Protein AF-F9PAD3-F1 (afdb_monomer_lite)

Structure (mmCIF, N/CA/C/O backbone):
data_AF-F9PAD3-F1
#
_entry.id   AF-F9PAD3-F1
#
loop_
_atom_site.group_PDB
_atom_site.id
_atom_site.type_symbol
_atom_site.label_atom_id
_atom_site.label_alt_id
_atom_site.label_comp_id
_atom_site.label_asym_id
_atom_site.label_entity_id
_atom_site.label_seq_id
_atom_site.pdbx_PDB_ins_code
_atom_site.Cartn_x
_atom_site.Cartn_y
_atom_site.Cartn_z
_atom_site.occupancy
_atom_site.B_iso_or_equiv
_atom_site.auth_seq_id
_atom_site.auth_comp_id
_atom_site.auth_asym_id
_atom_site.auth_atom_id
_atom_site.pdbx_PDB_model_num
ATOM 1 N N . MET A 1 1 ? 34.843 -10.031 -35.964 1.00 63.59 1 MET A N 1
ATOM 2 C CA . MET A 1 1 ? 33.656 -9.254 -35.534 1.00 63.59 1 MET A CA 1
ATOM 3 C C . MET A 1 1 ? 33.062 -9.981 -34.342 1.00 63.59 1 MET A C 1
ATOM 5 O O . MET A 1 1 ? 32.906 -11.191 -34.439 1.00 63.59 1 MET A O 1
ATOM 9 N N . LEU A 1 2 ? 32.821 -9.305 -33.215 1.00 67.88 2 LEU A N 1
ATOM 10 C CA . LEU A 1 2 ? 32.191 -9.955 -32.061 1.00 67.88 2 LEU A CA 1
ATOM 11 C C . LEU A 1 2 ? 30.750 -10.359 -32.424 1.00 67.88 2 LEU A C 1
ATOM 13 O O . LEU A 1 2 ? 30.090 -9.609 -33.147 1.00 67.88 2 LEU A O 1
ATOM 17 N N . PRO A 1 3 ? 30.248 -11.515 -31.965 1.00 78.56 3 PRO A N 1
ATOM 18 C CA . PRO A 1 3 ? 28.848 -11.874 -32.146 1.00 78.56 3 PRO A CA 1
ATOM 19 C C . PRO A 1 3 ? 27.936 -10.975 -31.295 1.00 78.56 3 PRO A C 1
ATOM 21 O O . PRO A 1 3 ? 28.361 -10.348 -30.320 1.00 78.56 3 PRO A O 1
ATOM 24 N N . TYR A 1 4 ? 26.660 -10.895 -31.670 1.00 74.19 4 TYR A N 1
ATOM 25 C CA . TYR A 1 4 ? 25.627 -10.319 -30.809 1.00 74.19 4 TYR A CA 1
ATOM 26 C C . TYR A 1 4 ? 25.534 -11.129 -29.498 1.00 74.19 4 TYR A C 1
ATOM 28 O O . TYR A 1 4 ? 25.589 -12.357 -29.576 1.00 74.19 4 TYR A O 1
ATOM 36 N N . PRO A 1 5 ? 25.400 -10.499 -28.312 1.00 69.06 5 PRO A N 1
ATOM 37 C CA . PRO A 1 5 ? 25.177 -9.069 -28.064 1.00 69.06 5 PRO A CA 1
ATOM 38 C C . PRO A 1 5 ? 26.451 -8.226 -27.847 1.00 69.06 5 PRO A C 1
ATOM 40 O O . PRO A 1 5 ? 26.368 -7.002 -27.772 1.00 69.06 5 PRO A O 1
ATOM 43 N N . PHE A 1 6 ? 27.641 -8.830 -27.800 1.00 78.19 6 PHE A N 1
ATOM 44 C CA . PHE A 1 6 ? 28.906 -8.129 -27.519 1.00 78.19 6 PHE A CA 1
ATOM 45 C C . PHE A 1 6 ? 29.251 -7.045 -28.550 1.00 78.19 6 PHE A C 1
ATOM 47 O O . PHE A 1 6 ? 29.790 -5.996 -28.192 1.00 78.19 6 PHE A O 1
ATOM 54 N N . ASN A 1 7 ? 28.874 -7.247 -29.818 1.00 74.94 7 ASN A N 1
ATOM 55 C CA . ASN A 1 7 ? 29.013 -6.222 -30.858 1.00 74.94 7 ASN A CA 1
ATOM 56 C C . ASN A 1 7 ? 28.264 -4.924 -30.506 1.00 74.94 7 ASN A C 1
ATOM 58 O O . ASN A 1 7 ? 28.819 -3.838 -30.660 1.00 74.94 7 ASN A O 1
ATOM 62 N N . TYR A 1 8 ? 27.037 -5.034 -29.978 1.00 73.88 8 TYR A N 1
ATOM 63 C CA . TYR A 1 8 ? 26.235 -3.876 -29.585 1.00 73.88 8 TYR A CA 1
ATOM 64 C C . TYR A 1 8 ? 26.939 -3.083 -28.483 1.00 73.88 8 TYR A C 1
ATOM 66 O O . TYR A 1 8 ? 27.258 -1.915 -28.690 1.00 73.88 8 TYR A O 1
ATOM 74 N N . PHE A 1 9 ? 27.298 -3.729 -27.372 1.00 75.19 9 PHE A N 1
ATOM 75 C CA . PHE A 1 9 ? 27.942 -3.054 -26.240 1.00 75.19 9 PHE A CA 1
ATOM 76 C C . PHE A 1 9 ? 29.310 -2.456 -26.592 1.00 75.19 9 PHE A C 1
ATOM 78 O O . PHE A 1 9 ? 29.633 -1.352 -26.159 1.00 75.19 9 PHE A O 1
ATOM 85 N N . SER A 1 10 ? 30.084 -3.118 -27.459 1.00 73.44 10 SER A N 1
ATOM 86 C CA . SER A 1 10 ? 31.357 -2.571 -27.951 1.00 73.44 10 SER A CA 1
ATOM 87 C C . SER A 1 10 ? 31.188 -1.309 -28.812 1.00 73.44 10 SER A C 1
ATOM 89 O O . SER A 1 10 ? 32.091 -0.474 -28.883 1.00 73.44 10 SER A O 1
ATOM 91 N N . SER A 1 11 ? 30.026 -1.156 -29.459 1.00 70.62 11 SER A N 1
ATOM 92 C CA . SER A 1 11 ? 29.714 -0.023 -30.334 1.00 70.62 11 SER A CA 1
ATOM 93 C C . SER A 1 11 ? 29.188 1.208 -29.590 1.00 70.62 11 SER A C 1
ATOM 95 O O . SER A 1 11 ? 29.245 2.298 -30.154 1.00 70.62 11 SER A O 1
ATOM 97 N N . ILE A 1 12 ? 28.752 1.052 -28.330 1.00 71.56 12 ILE A N 1
ATOM 98 C CA . ILE A 1 12 ? 28.300 2.149 -27.453 1.00 71.56 12 ILE A CA 1
ATOM 99 C C . ILE A 1 12 ? 29.477 3.063 -27.070 1.00 71.56 12 ILE A C 1
ATOM 101 O O . ILE A 1 12 ? 29.317 4.273 -26.921 1.00 71.56 12 ILE A O 1
ATOM 105 N N . TYR A 1 13 ? 30.685 2.506 -26.948 1.00 67.56 13 TYR A N 1
ATOM 106 C CA . TYR A 1 13 ? 31.867 3.259 -26.536 1.00 67.56 13 TYR A CA 1
ATOM 107 C C . TYR A 1 13 ? 32.440 4.133 -27.666 1.00 67.56 13 TYR A C 1
ATOM 109 O O . TYR A 1 13 ? 33.142 3.654 -28.560 1.00 67.56 13 TYR A O 1
ATOM 117 N N . GLY A 1 14 ? 32.207 5.446 -27.565 1.00 68.62 14 GLY A N 1
ATOM 118 C CA . GLY A 1 14 ? 32.826 6.494 -28.385 1.00 68.62 14 GLY A CA 1
ATOM 119 C C . GLY A 1 14 ? 31.852 7.192 -29.340 1.00 68.62 14 GLY A C 1
ATOM 120 O O . GLY A 1 14 ? 31.038 6.553 -29.988 1.00 68.62 14 GLY A O 1
ATOM 121 N N . PHE A 1 15 ? 31.980 8.514 -29.490 1.00 65.12 15 PHE A N 1
ATOM 122 C CA . PHE A 1 15 ? 30.980 9.386 -30.133 1.00 65.12 15 PHE A CA 1
ATOM 123 C C . PHE A 1 15 ? 30.571 8.994 -31.565 1.00 65.12 15 PHE A C 1
ATOM 125 O O . PHE A 1 15 ? 29.420 9.167 -31.942 1.00 65.12 15 PHE A O 1
ATOM 132 N N . LYS A 1 16 ? 31.491 8.463 -32.382 1.00 67.19 16 LYS A N 1
ATOM 133 C CA . LYS A 1 16 ? 31.216 8.139 -33.797 1.00 67.19 16 LYS A CA 1
ATOM 134 C C . LYS A 1 16 ? 30.745 6.698 -34.023 1.00 67.19 16 LYS A C 1
ATOM 136 O O . LYS A 1 16 ? 30.034 6.441 -34.990 1.00 67.19 16 LYS A O 1
ATOM 141 N N . LYS A 1 17 ? 31.126 5.752 -33.157 1.00 65.75 17 LYS A N 1
ATOM 142 C CA . LYS A 1 17 ? 30.904 4.309 -33.377 1.00 65.75 17 LYS A CA 1
ATOM 143 C C . LYS A 1 17 ? 29.422 3.896 -33.430 1.00 65.75 17 LYS A C 1
ATOM 145 O O . LYS A 1 17 ? 29.104 3.118 -34.334 1.00 65.75 17 LYS A O 1
ATOM 150 N N . PRO A 1 18 ? 28.512 4.445 -32.600 1.00 64.31 18 PRO A N 1
ATOM 151 C CA . PRO A 1 18 ? 27.080 4.160 -32.692 1.00 64.31 18 PRO A CA 1
ATOM 152 C C . PRO A 1 18 ? 26.494 4.541 -34.059 1.00 64.31 18 PRO A C 1
ATOM 154 O O . PRO A 1 18 ? 25.665 3.825 -34.617 1.00 64.31 18 PRO A O 1
ATOM 157 N N . PHE A 1 19 ? 26.983 5.636 -34.656 1.00 64.75 19 PHE A N 1
ATOM 158 C CA . PHE A 1 19 ? 26.500 6.133 -35.947 1.00 64.75 19 PHE A CA 1
ATOM 159 C C . PHE A 1 19 ? 27.082 5.369 -37.139 1.00 64.75 19 PHE A C 1
ATOM 161 O O . PHE A 1 19 ? 26.378 5.148 -38.128 1.00 64.75 19 PHE A O 1
ATOM 168 N N . THR A 1 20 ? 28.347 4.947 -37.061 1.00 63.84 20 THR A N 1
ATOM 169 C CA . THR A 1 20 ? 29.013 4.201 -38.141 1.00 63.84 20 THR A CA 1
ATOM 170 C C . THR A 1 20 ? 28.518 2.752 -38.221 1.00 63.84 20 THR A C 1
ATOM 172 O O . THR A 1 20 ? 28.339 2.224 -39.316 1.00 63.84 20 THR A O 1
ATOM 175 N N . ASN A 1 21 ? 28.202 2.135 -37.077 1.00 62.88 21 ASN A N 1
ATOM 176 C CA . ASN A 1 21 ? 27.775 0.734 -36.973 1.00 62.88 21 ASN A CA 1
ATOM 177 C C . ASN A 1 21 ? 26.245 0.531 -36.981 1.00 62.88 21 ASN A C 1
ATOM 179 O O . ASN A 1 21 ? 25.759 -0.580 -36.768 1.00 62.88 21 ASN A O 1
ATOM 183 N N . ARG A 1 22 ? 25.475 1.579 -37.306 1.00 59.03 22 ARG A N 1
ATOM 184 C CA . ARG A 1 22 ? 23.998 1.638 -37.246 1.00 59.03 22 ARG A CA 1
ATOM 185 C C . ARG A 1 22 ? 23.226 0.549 -38.011 1.00 59.03 22 ARG A C 1
ATOM 187 O O . ARG A 1 22 ? 22.037 0.381 -37.783 1.00 59.03 22 ARG A O 1
ATOM 194 N N . LYS A 1 23 ? 23.858 -0.169 -38.949 1.00 59.75 23 LYS A N 1
ATOM 195 C CA . LYS A 1 23 ? 23.220 -1.233 -39.756 1.00 59.75 23 LYS A CA 1
ATOM 196 C C . LYS A 1 23 ? 23.540 -2.659 -39.286 1.00 59.75 23 LYS A C 1
ATOM 198 O O . LYS A 1 23 ? 23.134 -3.602 -39.954 1.00 59.75 23 LYS A O 1
ATOM 203 N N . LEU A 1 24 ? 24.278 -2.827 -38.186 1.00 64.00 24 LEU A N 1
ATOM 204 C CA . LEU A 1 24 ? 24.742 -4.149 -37.747 1.00 64.00 24 LEU A CA 1
ATOM 205 C C . LEU A 1 24 ? 23.691 -4.968 -36.990 1.00 64.00 24 LEU A C 1
ATOM 207 O O . LEU A 1 24 ? 23.885 -6.170 -36.839 1.00 64.00 24 LEU A O 1
ATOM 211 N N . LEU A 1 25 ? 22.602 -4.349 -36.523 1.00 68.38 25 LEU A N 1
ATOM 212 C CA . LEU A 1 25 ? 21.560 -5.048 -35.774 1.00 68.38 25 LEU A CA 1
ATOM 213 C C . LEU A 1 25 ? 20.366 -5.396 -36.657 1.00 68.38 25 LEU A C 1
ATOM 215 O O . LEU A 1 25 ? 19.809 -4.540 -37.349 1.00 68.38 25 LEU A O 1
ATOM 219 N N . SER A 1 26 ? 19.943 -6.657 -36.593 1.00 79.12 26 SER A N 1
ATOM 220 C CA . SER A 1 26 ? 18.654 -7.071 -37.138 1.00 79.12 26 SER A CA 1
ATOM 221 C C . SER A 1 26 ? 17.513 -6.453 -36.324 1.00 79.12 26 SER A C 1
ATOM 223 O O . SER A 1 26 ? 17.672 -6.085 -35.161 1.00 79.12 26 SER A O 1
ATOM 225 N N . TRP A 1 27 ? 16.328 -6.355 -36.922 1.00 72.88 27 TRP A N 1
ATOM 226 C CA . TRP A 1 27 ? 15.150 -5.818 -36.235 1.00 72.88 27 TRP A CA 1
ATOM 227 C C . TRP A 1 27 ? 14.790 -6.614 -34.964 1.00 72.88 27 TRP A C 1
ATOM 229 O O . TRP A 1 27 ? 14.429 -6.024 -33.951 1.00 72.88 27 TRP A O 1
ATOM 239 N N . PHE A 1 28 ? 14.999 -7.936 -34.971 1.00 80.56 28 PHE A N 1
ATOM 240 C CA . PHE A 1 28 ? 14.837 -8.777 -33.780 1.00 80.56 28 PHE A CA 1
ATOM 241 C C . PHE A 1 28 ? 15.882 -8.486 -32.698 1.00 80.56 28 PHE A C 1
ATOM 243 O O . PHE A 1 28 ? 15.541 -8.439 -31.519 1.00 80.56 28 PHE A O 1
ATOM 250 N N . GLN A 1 29 ? 17.139 -8.250 -33.085 1.00 82.31 29 GLN A N 1
ATOM 251 C CA . GLN A 1 29 ? 18.191 -7.857 -32.145 1.00 82.31 29 GLN A CA 1
ATOM 252 C C . GLN A 1 29 ? 17.910 -6.483 -31.532 1.00 82.31 29 GLN A C 1
ATOM 254 O O . GLN A 1 29 ? 18.178 -6.290 -30.354 1.00 82.31 29 GLN A O 1
ATOM 259 N N . LEU A 1 30 ? 17.329 -5.549 -32.294 1.00 79.00 30 LEU A N 1
ATOM 260 C CA . LEU A 1 30 ? 16.879 -4.260 -31.762 1.00 79.00 30 LEU A CA 1
ATOM 261 C C . LEU A 1 30 ? 15.788 -4.446 -30.705 1.00 79.00 30 LEU A C 1
ATOM 263 O O . LEU A 1 30 ? 15.941 -3.938 -29.602 1.00 79.00 30 LEU A O 1
ATOM 267 N N . ILE A 1 31 ? 14.740 -5.224 -30.998 1.00 82.06 31 ILE A N 1
ATOM 268 C CA . ILE A 1 31 ? 13.660 -5.494 -30.033 1.00 82.06 31 ILE A CA 1
ATOM 269 C C . ILE A 1 31 ? 14.204 -6.152 -28.764 1.00 82.06 31 ILE A C 1
ATOM 271 O O . ILE A 1 31 ? 13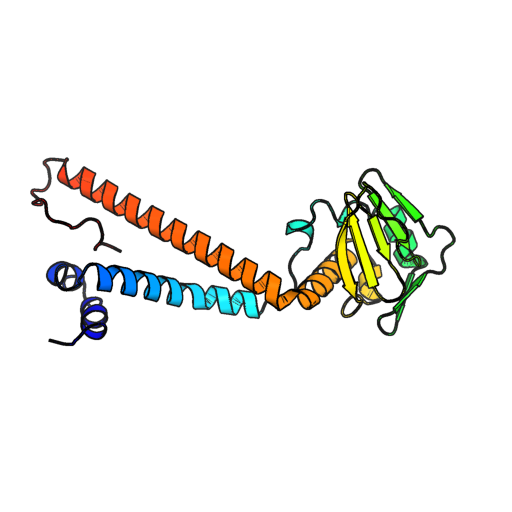.902 -5.694 -27.663 1.00 82.06 31 ILE A O 1
ATOM 275 N N . PHE A 1 32 ? 15.024 -7.197 -28.905 1.00 85.94 32 PHE A N 1
ATOM 276 C CA . PHE A 1 32 ? 15.621 -7.872 -27.754 1.00 85.94 32 PHE A CA 1
ATOM 277 C C . PHE A 1 32 ? 16.470 -6.907 -26.926 1.00 85.94 32 PHE A C 1
ATOM 279 O O . PHE A 1 32 ? 16.311 -6.842 -25.710 1.00 85.94 32 PHE A O 1
ATOM 286 N N . THR A 1 33 ? 17.345 -6.132 -27.574 1.00 84.19 33 THR A N 1
ATOM 287 C CA . THR A 1 33 ? 18.199 -5.157 -26.891 1.00 84.19 33 THR A CA 1
ATOM 288 C C . THR A 1 33 ? 17.365 -4.098 -26.171 1.00 84.19 33 THR A C 1
ATOM 290 O O . THR A 1 33 ? 17.673 -3.775 -25.028 1.00 84.19 33 THR A O 1
ATOM 293 N N . SER A 1 34 ? 16.287 -3.592 -26.776 1.00 82.56 34 SER A N 1
ATOM 294 C CA . SER A 1 34 ? 15.391 -2.630 -26.124 1.00 82.56 34 SER A CA 1
ATOM 295 C C . SER A 1 34 ? 14.713 -3.226 -24.890 1.00 82.56 34 SER A C 1
ATOM 297 O O . SER A 1 34 ? 14.738 -2.606 -23.830 1.00 82.56 34 SER A O 1
ATOM 299 N N . ILE A 1 35 ? 14.167 -4.444 -24.985 1.00 85.88 35 ILE A N 1
ATOM 300 C CA . ILE A 1 35 ? 13.566 -5.141 -23.834 1.00 85.88 35 ILE A CA 1
ATOM 301 C C . ILE A 1 35 ? 14.613 -5.359 -22.734 1.00 85.88 35 ILE A C 1
ATOM 303 O O . ILE A 1 35 ? 14.335 -5.124 -21.557 1.00 85.88 35 ILE A O 1
ATOM 307 N N . PHE A 1 36 ? 15.827 -5.766 -23.107 1.00 87.31 36 PHE A N 1
ATOM 308 C CA . PHE A 1 36 ? 16.935 -5.974 -22.178 1.00 87.31 36 PHE A CA 1
ATOM 309 C C . PHE A 1 36 ? 17.331 -4.683 -21.446 1.00 87.31 36 PHE A C 1
ATOM 311 O O . PHE A 1 36 ? 17.476 -4.690 -20.224 1.00 87.31 36 PHE A O 1
ATOM 318 N N . LEU A 1 37 ? 17.453 -3.562 -22.161 1.00 86.31 37 LEU A N 1
ATOM 319 C CA . LEU A 1 37 ? 17.784 -2.265 -21.565 1.00 86.31 37 LEU A CA 1
ATOM 320 C C . LEU A 1 37 ? 16.675 -1.756 -20.642 1.00 86.31 37 LEU A C 1
ATOM 322 O O . LEU A 1 37 ? 16.970 -1.340 -19.525 1.00 86.31 37 LEU A O 1
ATOM 326 N N . ILE A 1 38 ? 15.409 -1.860 -21.059 1.00 86.69 38 ILE A N 1
ATOM 327 C CA . ILE A 1 38 ? 14.257 -1.525 -20.207 1.00 86.69 38 ILE A CA 1
ATOM 328 C C . ILE A 1 38 ? 14.278 -2.381 -18.933 1.00 86.69 38 ILE A C 1
ATOM 330 O O . ILE A 1 38 ? 14.085 -1.858 -17.838 1.00 86.69 38 ILE A O 1
ATOM 334 N N . SER A 1 39 ? 14.592 -3.675 -19.052 1.00 89.06 39 SER A N 1
ATOM 335 C CA . SER A 1 39 ? 14.704 -4.584 -17.903 1.00 89.06 39 SER A CA 1
ATOM 336 C C . SER A 1 39 ? 15.823 -4.167 -16.942 1.00 89.06 39 SER A C 1
ATOM 338 O O . SER A 1 39 ? 15.610 -4.142 -15.731 1.00 89.06 39 SER A O 1
ATOM 340 N N . LEU A 1 40 ? 16.997 -3.776 -17.454 1.00 89.88 40 LEU A N 1
ATOM 341 C CA . LEU A 1 40 ? 18.084 -3.237 -16.625 1.00 89.88 40 LEU A CA 1
ATOM 342 C C . LEU A 1 40 ? 17.669 -1.943 -15.911 1.00 89.88 40 LEU A C 1
ATOM 344 O O . LEU A 1 40 ? 17.942 -1.776 -14.723 1.00 89.88 40 LEU A O 1
ATOM 348 N N . SER A 1 41 ? 16.958 -1.049 -16.600 1.00 89.25 41 SER A N 1
ATOM 349 C CA . SER A 1 41 ? 16.433 0.191 -16.018 1.00 89.25 41 SER A CA 1
ATOM 350 C C . SER A 1 41 ? 15.382 -0.040 -14.926 1.00 89.25 41 SER A C 1
ATOM 352 O O . SER A 1 41 ? 15.160 0.849 -14.106 1.00 89.25 41 SER A O 1
ATOM 354 N N . MET A 1 42 ? 14.759 -1.222 -14.862 1.00 90.19 42 MET A N 1
ATOM 355 C CA . MET A 1 42 ? 13.821 -1.584 -13.795 1.00 90.19 42 MET A CA 1
ATOM 356 C C . MET A 1 42 ? 14.502 -2.063 -12.505 1.00 90.19 42 MET A C 1
ATOM 358 O O . MET A 1 42 ? 13.826 -2.142 -11.479 1.00 90.19 42 MET A O 1
ATOM 362 N N . ILE A 1 43 ? 15.813 -2.345 -12.500 1.00 90.62 43 ILE A N 1
ATOM 363 C CA . ILE A 1 43 ? 16.519 -2.830 -11.298 1.00 90.62 43 ILE A CA 1
ATOM 364 C C . ILE A 1 43 ? 16.346 -1.876 -10.100 1.00 90.62 43 ILE A C 1
ATOM 366 O O . ILE A 1 43 ? 15.929 -2.350 -9.040 1.00 90.62 43 ILE A O 1
ATOM 370 N N . PRO A 1 44 ? 16.574 -0.549 -10.217 1.00 89.44 44 PRO A N 1
ATOM 371 C CA . PRO A 1 44 ? 16.390 0.367 -9.090 1.00 89.44 44 PRO A CA 1
ATOM 372 C C . PRO A 1 44 ? 14.948 0.391 -8.579 1.00 89.44 44 PRO A C 1
ATOM 374 O O . PRO A 1 44 ? 14.726 0.448 -7.373 1.00 89.44 44 PRO A O 1
ATOM 377 N N . VAL A 1 45 ? 13.968 0.293 -9.483 1.00 87.94 45 VAL A N 1
ATOM 378 C CA . VAL A 1 45 ? 12.539 0.249 -9.141 1.00 87.94 45 VAL A CA 1
ATOM 379 C C . VAL A 1 45 ? 12.215 -1.020 -8.358 1.00 87.94 45 VAL A C 1
ATOM 381 O O . VAL A 1 45 ? 11.546 -0.956 -7.329 1.00 87.94 45 VAL A O 1
ATOM 384 N N . ALA A 1 46 ? 12.721 -2.171 -8.804 1.00 87.19 46 ALA A N 1
ATOM 385 C CA . ALA A 1 46 ? 12.536 -3.439 -8.109 1.00 87.19 46 ALA A CA 1
ATOM 386 C C . ALA A 1 46 ? 13.167 -3.410 -6.706 1.00 87.19 46 ALA A C 1
ATOM 388 O O . ALA A 1 46 ? 12.525 -3.819 -5.741 1.00 87.19 46 ALA A O 1
ATOM 389 N N . VAL A 1 47 ? 14.382 -2.864 -6.573 1.00 89.88 47 VAL A N 1
ATOM 390 C CA . VAL A 1 47 ? 15.071 -2.699 -5.281 1.00 89.88 47 VAL A CA 1
ATOM 391 C C . VAL A 1 47 ? 14.313 -1.736 -4.361 1.00 89.88 47 VAL A C 1
ATOM 393 O O . VAL A 1 47 ? 14.093 -2.041 -3.186 1.00 89.88 47 VAL A O 1
ATOM 396 N N . GLN A 1 48 ? 13.855 -0.597 -4.887 1.00 89.00 48 GLN A N 1
ATOM 397 C CA . GLN A 1 48 ? 13.053 0.364 -4.132 1.00 89.00 48 GLN A CA 1
ATOM 398 C C . GLN A 1 48 ? 11.769 -0.294 -3.625 1.00 89.00 48 GLN A C 1
ATOM 400 O O . GLN A 1 48 ? 11.483 -0.242 -2.433 1.00 89.00 48 GLN A O 1
ATOM 405 N N . ASN A 1 49 ? 11.036 -0.979 -4.498 1.00 87.38 49 ASN A N 1
ATOM 406 C CA . ASN A 1 49 ? 9.791 -1.650 -4.148 1.00 87.38 49 ASN A CA 1
ATOM 407 C C . ASN A 1 49 ? 10.006 -2.779 -3.125 1.00 87.38 49 ASN A C 1
ATOM 409 O O . ASN A 1 49 ? 9.241 -2.910 -2.173 1.00 87.38 49 ASN A O 1
ATOM 413 N N . ALA A 1 50 ? 11.095 -3.543 -3.250 1.00 85.12 50 ALA A N 1
ATOM 414 C CA . ALA A 1 50 ? 11.450 -4.580 -2.285 1.00 85.12 50 ALA A CA 1
ATOM 415 C C . ALA A 1 50 ? 11.737 -4.016 -0.883 1.00 85.12 50 ALA A C 1
ATOM 417 O O . ALA A 1 50 ? 11.458 -4.690 0.110 1.00 85.12 50 ALA A O 1
ATOM 418 N N . SER A 1 51 ? 12.260 -2.791 -0.783 1.00 88.38 51 SER A N 1
ATOM 419 C CA . SER A 1 51 ? 12.549 -2.131 0.500 1.00 88.38 51 SER A CA 1
ATOM 420 C C . SER A 1 51 ? 11.352 -1.393 1.117 1.00 88.38 51 SER A C 1
ATOM 422 O O . SER A 1 51 ? 11.427 -0.983 2.279 1.00 88.38 51 SER A O 1
ATOM 424 N N . LEU A 1 52 ? 10.230 -1.261 0.394 1.00 90.44 52 LEU A N 1
ATOM 425 C CA . LEU A 1 52 ? 9.013 -0.652 0.930 1.00 90.44 52 LEU A CA 1
ATOM 426 C C . LEU A 1 52 ? 8.474 -1.456 2.117 1.00 90.44 52 LEU A C 1
ATOM 428 O O . LEU A 1 52 ? 8.345 -2.680 2.075 1.00 90.44 52 LEU A O 1
ATOM 432 N N . LYS A 1 53 ? 8.130 -0.734 3.187 1.00 89.50 53 LYS A N 1
ATOM 433 C CA . LYS A 1 53 ? 7.511 -1.300 4.395 1.00 89.50 53 LYS A CA 1
ATOM 434 C C . LYS A 1 53 ? 6.025 -0.985 4.515 1.00 89.50 53 LYS A C 1
ATOM 436 O O . LYS A 1 53 ? 5.328 -1.638 5.280 1.00 89.50 53 LYS A O 1
ATOM 441 N N . THR A 1 54 ? 5.546 0.014 3.791 1.00 92.69 54 THR A N 1
ATOM 442 C CA . THR A 1 54 ? 4.157 0.459 3.832 1.00 92.69 54 THR A CA 1
ATOM 443 C C . THR A 1 54 ? 3.789 1.051 2.484 1.00 92.69 54 THR A C 1
ATOM 445 O O . THR A 1 54 ? 4.646 1.597 1.784 1.00 92.69 54 THR A O 1
ATOM 448 N N . TYR A 1 55 ? 2.515 0.944 2.133 1.00 92.31 55 TYR A N 1
ATOM 449 C CA . TYR A 1 55 ? 1.945 1.601 0.973 1.00 92.31 55 TYR A CA 1
ATOM 450 C C . TYR A 1 55 ? 0.543 2.098 1.338 1.00 92.31 55 TYR A C 1
ATOM 452 O O . TYR A 1 55 ? -0.208 1.351 1.969 1.00 92.31 55 TYR A O 1
ATOM 460 N N . PRO A 1 56 ? 0.181 3.345 0.996 1.00 93.00 56 PRO A N 1
ATOM 461 C CA . PRO A 1 56 ? -1.075 3.936 1.433 1.00 93.00 56 PRO A CA 1
ATOM 462 C C . PRO A 1 56 ? -2.280 3.151 0.903 1.00 93.00 56 PRO A C 1
ATOM 464 O O . PRO A 1 56 ? -2.506 3.068 -0.305 1.00 93.00 56 PRO A O 1
ATOM 467 N N . LEU A 1 57 ? -3.098 2.623 1.820 1.00 93.50 57 LEU A N 1
ATOM 468 C CA . LEU A 1 57 ? -4.332 1.910 1.470 1.00 93.50 57 LEU A CA 1
ATOM 469 C C . LEU A 1 57 ? -5.328 2.816 0.724 1.00 93.50 57 LEU A C 1
ATOM 471 O O . LEU A 1 57 ? -6.143 2.331 -0.059 1.00 93.50 57 LEU A O 1
ATOM 475 N N . THR A 1 58 ? -5.226 4.135 0.907 1.00 93.19 58 THR A N 1
ATOM 476 C CA . THR A 1 58 ? -6.040 5.137 0.204 1.00 93.19 58 THR A CA 1
ATOM 477 C C . THR A 1 58 ? -5.887 5.083 -1.316 1.00 93.19 58 THR A C 1
ATOM 479 O O . THR A 1 58 ? -6.812 5.462 -2.020 1.00 93.19 58 THR A O 1
ATOM 482 N N . THR A 1 59 ? -4.764 4.576 -1.841 1.00 91.12 59 THR A N 1
ATOM 483 C CA . THR A 1 59 ? -4.582 4.382 -3.291 1.00 91.12 59 THR A CA 1
ATOM 484 C C . THR A 1 59 ? -5.492 3.282 -3.851 1.00 91.12 59 THR A C 1
ATOM 486 O O . THR A 1 59 ? -5.789 3.274 -5.041 1.00 91.12 59 THR A O 1
ATOM 489 N N . PHE A 1 60 ? -5.947 2.354 -3.004 1.00 89.44 60 PHE A N 1
ATOM 490 C CA . PHE A 1 60 ? -6.800 1.225 -3.390 1.00 89.44 60 PHE A CA 1
ATOM 491 C C . PHE A 1 60 ? -8.251 1.416 -2.958 1.00 89.44 60 PHE A C 1
ATOM 493 O O . PHE A 1 60 ? -9.174 1.023 -3.671 1.00 89.44 60 PHE A O 1
ATOM 500 N N . VAL A 1 61 ? -8.461 2.015 -1.787 1.00 90.75 61 VAL A N 1
ATOM 501 C CA . VAL A 1 61 ? -9.784 2.311 -1.245 1.00 90.75 61 VAL A CA 1
ATOM 502 C C . VAL A 1 61 ? -9.856 3.797 -0.933 1.00 90.75 61 VAL A C 1
ATOM 504 O O . VAL A 1 61 ? -9.377 4.262 0.101 1.00 90.75 61 VAL A O 1
ATOM 507 N N . ASP A 1 62 ? -10.477 4.540 -1.841 1.00 90.44 62 ASP A N 1
ATOM 508 C CA . ASP A 1 62 ? -10.639 5.980 -1.682 1.00 90.44 62 ASP A CA 1
ATOM 509 C C . ASP A 1 62 ? -11.494 6.323 -0.449 1.00 90.44 62 ASP A C 1
ATOM 511 O O . ASP A 1 62 ? -12.508 5.664 -0.168 1.00 90.44 62 ASP A O 1
ATOM 515 N N . GLY A 1 63 ? -11.046 7.335 0.296 1.00 90.94 63 GLY A N 1
ATOM 516 C CA . GLY A 1 63 ? -11.663 7.786 1.544 1.00 90.94 63 GLY A CA 1
ATOM 517 C C . GLY A 1 63 ? -11.690 6.747 2.673 1.00 90.94 63 GLY A C 1
ATOM 518 O O . GLY A 1 63 ? -12.484 6.880 3.602 1.00 90.94 63 GLY A O 1
ATOM 519 N N . VAL A 1 64 ? -10.855 5.694 2.634 1.00 94.44 64 VAL A N 1
ATOM 520 C CA . VAL A 1 64 ? -10.915 4.575 3.605 1.00 94.44 64 VAL A CA 1
ATOM 521 C C . VAL A 1 64 ? -10.815 5.010 5.070 1.00 94.44 64 VAL A C 1
ATOM 523 O O . VAL A 1 64 ? -11.390 4.370 5.942 1.00 94.44 64 VAL A O 1
ATOM 526 N N . PHE A 1 65 ? -10.124 6.113 5.355 1.00 95.19 65 PHE A N 1
ATOM 527 C CA . PHE A 1 65 ? -9.944 6.626 6.715 1.00 95.19 65 PHE A CA 1
ATOM 528 C C . PHE A 1 65 ? -10.861 7.810 7.047 1.00 95.19 65 PHE A C 1
ATOM 530 O O . PHE A 1 65 ? -10.803 8.334 8.161 1.00 95.19 65 PHE A O 1
ATOM 537 N N . ASP A 1 66 ? -11.718 8.250 6.128 1.00 94.25 66 ASP A N 1
ATOM 538 C CA . ASP A 1 66 ? -12.654 9.357 6.356 1.00 94.25 66 ASP A CA 1
ATOM 539 C C . ASP A 1 66 ? -13.683 9.071 7.458 1.00 94.25 66 ASP A C 1
ATOM 541 O O . ASP A 1 66 ? -13.951 9.988 8.239 1.00 94.25 66 ASP A O 1
ATOM 545 N N . PRO A 1 67 ? -14.185 7.826 7.629 1.00 93.31 67 PRO A N 1
ATOM 546 C CA . PRO A 1 67 ? -15.066 7.493 8.746 1.00 93.31 67 PRO A CA 1
ATOM 547 C C . PRO A 1 67 ? -14.424 7.661 10.127 1.00 93.31 67 PRO A C 1
ATOM 549 O O . PRO A 1 67 ? -15.146 7.765 11.115 1.00 93.31 67 PRO A O 1
ATOM 552 N N . ILE A 1 68 ? -13.085 7.699 10.218 1.00 93.38 68 ILE A N 1
ATOM 553 C CA . ILE A 1 68 ? -12.359 7.945 11.473 1.00 93.38 68 ILE A CA 1
ATOM 554 C C . ILE A 1 68 ? -12.445 9.442 11.777 1.00 93.38 68 ILE A C 1
ATOM 556 O O . ILE A 1 68 ? -11.559 10.226 11.413 1.00 93.38 68 ILE A O 1
ATOM 560 N N . THR A 1 69 ? -13.554 9.849 12.392 1.00 94.06 69 THR A N 1
ATOM 561 C CA . THR A 1 69 ? -13.774 11.221 12.859 1.00 94.06 69 THR A CA 1
ATOM 562 C C . THR A 1 69 ? -13.003 11.493 14.154 1.00 94.06 69 THR A C 1
ATOM 564 O O . THR A 1 69 ? -12.390 10.594 14.738 1.00 94.06 69 THR A O 1
ATOM 567 N N . LYS A 1 70 ? -12.996 12.750 14.615 1.00 93.25 70 LYS A N 1
ATOM 568 C CA . LYS A 1 70 ? -12.326 13.120 15.873 1.00 93.25 70 LYS A CA 1
ATOM 569 C C . LYS A 1 70 ? -12.989 12.448 17.076 1.00 93.25 70 LYS A C 1
ATOM 571 O O . LYS A 1 70 ? -12.296 12.057 18.010 1.00 93.25 70 LYS A O 1
ATOM 576 N N . GLU A 1 71 ? -14.305 12.281 17.027 1.00 91.62 71 GLU A N 1
ATOM 577 C CA . GLU A 1 71 ? -15.116 11.637 18.059 1.00 91.62 71 GLU A CA 1
ATOM 578 C C . GLU A 1 71 ? -14.787 10.143 18.130 1.00 91.62 71 GLU A C 1
ATOM 580 O O . GLU A 1 71 ? -14.395 9.658 19.190 1.00 91.62 71 GLU A O 1
ATOM 585 N N . ALA A 1 72 ? -14.816 9.448 16.985 1.00 92.69 72 ALA A N 1
ATOM 586 C CA . ALA A 1 72 ? -14.444 8.037 16.899 1.00 92.69 72 ALA A CA 1
ATOM 587 C C . ALA A 1 72 ? -12.993 7.803 17.344 1.00 92.69 72 ALA A C 1
ATOM 589 O O . ALA A 1 72 ? -12.707 6.867 18.085 1.00 92.69 72 ALA A O 1
ATOM 590 N N . MET A 1 73 ? -12.067 8.681 16.943 1.00 94.69 73 MET A N 1
ATOM 591 C CA . MET A 1 73 ? -10.670 8.588 17.369 1.00 94.69 73 MET A CA 1
ATOM 592 C C . MET A 1 73 ? -10.522 8.785 18.881 1.00 94.69 73 MET A C 1
ATOM 594 O O . MET A 1 73 ? -9.776 8.053 19.518 1.00 94.69 73 MET A O 1
ATOM 598 N N . THR A 1 74 ? -11.253 9.738 19.464 1.00 94.12 74 THR A N 1
ATOM 599 C CA . THR A 1 74 ? -11.235 9.987 20.913 1.00 94.12 74 THR A CA 1
ATOM 600 C C . THR A 1 74 ? -11.742 8.777 21.692 1.00 94.12 74 THR A C 1
ATOM 602 O O . THR A 1 74 ? -11.169 8.429 22.725 1.00 94.12 74 THR A O 1
ATOM 605 N N . ASP A 1 75 ? -12.792 8.125 21.193 1.00 93.81 75 ASP A N 1
ATOM 606 C CA . ASP A 1 75 ? -13.329 6.904 21.786 1.00 93.81 75 ASP A CA 1
ATOM 607 C C . ASP A 1 75 ? -12.330 5.741 21.689 1.00 93.81 75 ASP A C 1
ATOM 609 O O . ASP A 1 75 ? -12.025 5.103 22.695 1.00 93.81 75 ASP A O 1
ATOM 613 N N . ILE A 1 76 ? -11.724 5.535 20.515 1.00 93.75 76 ILE A N 1
ATOM 614 C CA . ILE A 1 76 ? -10.669 4.532 20.306 1.00 93.75 76 ILE A CA 1
ATOM 615 C C . ILE A 1 76 ? -9.500 4.761 21.272 1.00 93.75 76 ILE A C 1
ATOM 617 O O . ILE A 1 76 ? -9.078 3.830 21.949 1.00 93.75 76 ILE A O 1
ATOM 621 N N . THR A 1 77 ? -8.989 5.988 21.390 1.00 94.06 77 THR A N 1
ATOM 622 C CA . THR A 1 77 ? -7.835 6.274 22.255 1.00 94.06 77 THR A CA 1
ATOM 623 C C . THR A 1 77 ? -8.125 6.005 23.735 1.00 94.06 77 THR A C 1
ATOM 625 O O . THR A 1 77 ? -7.225 5.598 24.465 1.00 94.06 77 THR A O 1
ATOM 628 N N . LYS A 1 78 ? -9.365 6.221 24.193 1.00 94.00 78 LYS A N 1
ATOM 629 C CA . LYS A 1 78 ? -9.749 6.011 25.599 1.00 94.00 78 LYS A CA 1
ATOM 630 C C . LYS A 1 78 ? -10.109 4.563 25.914 1.00 94.00 78 LYS A C 1
ATOM 632 O O . LYS A 1 78 ? -9.766 4.074 26.986 1.00 94.00 78 LYS A O 1
ATOM 637 N N . ASN A 1 79 ? -10.823 3.907 25.003 1.00 95.06 79 ASN A N 1
ATOM 638 C CA . ASN A 1 79 ? -11.562 2.683 25.303 1.00 95.06 79 ASN A CA 1
ATOM 639 C C . ASN A 1 79 ? -11.073 1.452 24.534 1.00 95.06 79 ASN A C 1
ATOM 641 O O . ASN A 1 79 ? -11.524 0.345 24.834 1.00 95.06 79 ASN A O 1
ATOM 645 N N . ALA A 1 80 ? -10.172 1.616 23.560 1.00 93.94 80 ALA A N 1
ATOM 646 C CA . ALA A 1 80 ? -9.591 0.505 22.822 1.00 93.94 80 ALA A CA 1
ATOM 647 C C . ALA A 1 80 ? -8.173 0.171 23.294 1.00 93.94 80 ALA A C 1
ATOM 649 O O . ALA A 1 80 ? -7.344 1.049 23.558 1.00 93.94 80 ALA A O 1
ATOM 650 N N . LYS A 1 81 ? -7.881 -1.128 23.340 1.00 93.88 81 LYS A N 1
ATOM 651 C CA . LYS A 1 81 ? -6.545 -1.650 23.608 1.00 93.88 81 LYS A CA 1
ATOM 652 C C . LYS A 1 81 ? -6.142 -2.675 22.566 1.00 93.88 81 LYS A C 1
ATOM 654 O O . LYS A 1 81 ? -6.964 -3.500 22.168 1.00 93.88 81 LYS A O 1
ATOM 659 N N . ILE A 1 82 ? -4.875 -2.640 22.163 1.00 92.56 82 ILE A N 1
ATOM 660 C CA . ILE A 1 82 ? -4.263 -3.704 21.367 1.00 92.56 82 ILE A CA 1
ATOM 661 C C . ILE A 1 82 ? -3.107 -4.317 22.146 1.00 92.56 82 ILE A C 1
ATOM 663 O O . ILE A 1 82 ? -2.064 -3.689 22.331 1.00 92.56 82 ILE A O 1
ATOM 667 N N . GLU A 1 83 ? -3.298 -5.567 22.551 1.00 90.69 83 GLU A N 1
ATOM 668 C CA . GLU A 1 83 ? -2.320 -6.382 23.268 1.00 90.69 83 GLU A CA 1
ATOM 669 C C . GLU A 1 83 ? -2.264 -7.765 22.616 1.00 90.69 83 GLU A C 1
ATOM 671 O O . GLU A 1 83 ? -3.289 -8.308 22.211 1.00 90.69 83 GLU A O 1
ATOM 676 N N . ASN A 1 84 ? -1.066 -8.340 22.474 1.00 88.06 84 ASN A N 1
ATOM 677 C CA . ASN A 1 84 ? -0.870 -9.668 21.876 1.00 88.06 84 ASN A CA 1
ATOM 678 C C . ASN A 1 84 ? -1.569 -9.857 20.516 1.00 88.06 84 ASN A C 1
ATOM 680 O O . ASN A 1 84 ? -2.151 -10.913 20.262 1.00 88.06 84 ASN A O 1
ATOM 684 N N . HIS A 1 85 ? -1.521 -8.839 19.647 1.00 90.31 85 HIS A N 1
ATOM 685 C CA . HIS A 1 85 ? -2.169 -8.856 18.325 1.00 90.31 85 HIS A CA 1
ATOM 686 C C . HIS A 1 85 ? -3.702 -8.980 18.380 1.00 90.31 85 HIS A C 1
ATOM 688 O O . HIS A 1 85 ? -4.338 -9.376 17.402 1.00 90.31 85 HIS A O 1
ATOM 694 N N . GLN A 1 86 ? -4.306 -8.647 19.523 1.00 92.31 86 GLN A N 1
ATOM 695 C CA . GLN A 1 86 ? -5.747 -8.662 19.716 1.00 92.31 86 GLN A CA 1
ATOM 696 C C . GLN A 1 86 ? -6.257 -7.279 20.090 1.00 92.31 86 GLN A C 1
ATOM 698 O O . GLN A 1 86 ? -5.759 -6.639 21.014 1.00 92.31 86 GLN A O 1
ATOM 703 N N . PHE A 1 87 ? -7.272 -6.835 19.364 1.00 93.75 87 PHE A N 1
ATOM 704 C CA . PHE A 1 87 ? -8.027 -5.636 19.659 1.00 93.75 87 PHE A CA 1
ATOM 705 C C . PHE A 1 87 ? -9.131 -5.956 20.667 1.00 93.75 87 PHE A C 1
ATOM 707 O O . PHE A 1 87 ? -9.908 -6.897 20.507 1.00 93.75 87 PHE A O 1
ATOM 714 N N . SER A 1 88 ? -9.216 -5.139 21.704 1.00 92.88 88 SER A N 1
ATOM 715 C CA . SER A 1 88 ? -10.271 -5.178 22.707 1.00 92.88 88 SER A CA 1
ATOM 716 C C . SER A 1 88 ? -10.860 -3.783 22.861 1.00 92.88 88 SER A C 1
ATOM 718 O O . SER A 1 88 ? -10.154 -2.780 22.755 1.00 92.88 88 SER A O 1
ATOM 720 N N . TYR A 1 89 ? -12.168 -3.717 23.083 1.00 94.62 89 TYR A N 1
ATOM 721 C CA . TYR A 1 89 ? -12.897 -2.467 23.243 1.00 94.62 89 TYR A CA 1
ATOM 722 C C . TYR A 1 89 ? -13.812 -2.569 24.458 1.00 94.62 89 TYR A C 1
ATOM 724 O O . TYR A 1 89 ? -14.577 -3.523 24.575 1.00 94.62 89 TYR A O 1
ATOM 732 N N . ALA A 1 90 ? -13.713 -1.591 25.356 1.00 91.81 90 ALA A N 1
ATOM 733 C CA . ALA A 1 90 ? -14.463 -1.540 26.613 1.00 91.81 90 ALA A CA 1
ATOM 734 C C . ALA A 1 90 ? -15.418 -0.333 26.698 1.00 91.81 90 ALA A C 1
ATOM 736 O O . ALA A 1 90 ? -15.926 -0.017 27.772 1.00 91.81 90 ALA A O 1
ATOM 737 N N . GLY A 1 91 ? -15.634 0.377 25.588 1.00 88.31 91 GLY A N 1
ATOM 738 C CA . GLY A 1 91 ? -16.490 1.561 25.558 1.00 88.31 91 GLY A CA 1
ATOM 739 C C . GLY A 1 91 ? -17.976 1.225 25.418 1.00 88.31 91 GLY A C 1
ATOM 740 O O . GLY A 1 91 ? -18.366 0.106 25.089 1.00 88.31 91 GLY A O 1
ATOM 741 N N . GLN A 1 92 ? -18.821 2.226 25.663 1.00 85.69 92 GLN A N 1
ATOM 742 C CA . GLN A 1 92 ? -20.282 2.082 25.620 1.00 85.69 92 GLN A CA 1
ATOM 743 C C . GLN A 1 92 ? -20.875 2.275 24.214 1.00 85.69 92 GLN A C 1
ATOM 745 O O . GLN A 1 92 ? -22.030 1.926 23.985 1.00 85.69 92 GLN A O 1
ATOM 750 N N . GLN A 1 93 ? -20.107 2.834 23.270 1.00 88.44 93 GLN A N 1
ATOM 751 C CA . GLN A 1 93 ? -20.564 3.162 21.917 1.00 88.44 93 GLN A CA 1
ATOM 752 C C . GLN A 1 93 ? -19.735 2.412 20.865 1.00 88.44 93 GLN A C 1
ATOM 754 O O . GLN A 1 93 ? -18.871 2.999 20.216 1.00 88.44 93 GLN A O 1
ATOM 759 N N . PRO A 1 94 ? -20.006 1.114 20.640 1.00 88.06 94 PRO A N 1
ATOM 760 C CA . PRO A 1 94 ? -19.224 0.301 19.711 1.00 88.06 94 PRO A CA 1
ATOM 761 C C . PRO A 1 94 ? -19.427 0.689 18.241 1.00 88.06 94 PRO A C 1
ATOM 763 O O . PRO A 1 94 ? -18.715 0.192 17.379 1.00 88.06 94 PRO A O 1
ATOM 766 N N . THR A 1 95 ? -20.403 1.538 17.910 1.00 92.06 95 THR A N 1
ATOM 767 C CA . THR A 1 95 ? -20.707 1.931 16.530 1.00 92.06 95 THR A CA 1
ATOM 768 C C . THR A 1 95 ? -20.647 3.443 16.368 1.00 92.06 95 THR A C 1
ATOM 770 O O . THR A 1 95 ? -21.423 4.167 16.987 1.00 92.06 95 THR A O 1
ATOM 773 N N . HIS A 1 96 ? -19.789 3.910 15.461 1.00 92.00 96 HIS A N 1
ATOM 774 C CA . HIS A 1 96 ? -19.673 5.319 15.082 1.00 92.00 96 HIS A CA 1
ATOM 775 C C . HIS A 1 96 ? -20.099 5.498 13.629 1.00 92.00 96 HIS A C 1
ATOM 777 O O . HIS A 1 96 ? -19.467 4.966 12.717 1.00 92.00 96 HIS A O 1
ATOM 783 N N . ASN A 1 97 ? -21.175 6.248 13.400 1.00 90.94 97 ASN A N 1
ATOM 784 C CA . ASN A 1 97 ? -21.680 6.534 12.059 1.00 90.94 97 ASN A CA 1
ATOM 785 C C . ASN A 1 97 ? -21.265 7.937 11.615 1.00 90.94 97 ASN A C 1
ATOM 787 O O . ASN A 1 97 ? -21.453 8.912 12.336 1.00 90.94 97 ASN A O 1
ATOM 791 N N . SER A 1 98 ? -20.763 8.046 10.390 1.00 90.06 98 SER A N 1
ATOM 792 C CA . SER A 1 98 ? -20.410 9.313 9.753 1.00 90.06 98 SER A CA 1
ATOM 793 C C . SER A 1 98 ? -20.991 9.388 8.338 1.00 90.06 98 SER A C 1
ATOM 795 O O . SER A 1 98 ? -21.468 8.394 7.783 1.00 90.06 98 SER A O 1
ATOM 797 N N . LYS A 1 99 ? -20.913 10.567 7.708 1.00 87.19 99 LYS A N 1
ATOM 798 C CA . LYS A 1 99 ? -21.288 10.729 6.291 1.00 87.19 99 LYS A CA 1
ATOM 799 C C . LYS A 1 99 ? -20.426 9.867 5.358 1.00 87.19 99 LYS A C 1
ATOM 801 O O . LYS A 1 99 ? -20.919 9.421 4.328 1.00 87.19 99 LYS A O 1
ATOM 806 N N . ALA A 1 100 ? -19.167 9.629 5.726 1.00 88.44 100 ALA A N 1
ATOM 807 C CA . ALA A 1 100 ? -18.213 8.869 4.925 1.00 88.44 100 ALA A CA 1
ATOM 808 C C . ALA A 1 100 ? -18.348 7.345 5.097 1.00 88.44 100 ALA A C 1
ATOM 810 O O . ALA A 1 100 ? -17.920 6.588 4.227 1.00 88.44 100 ALA A O 1
ATOM 811 N N . GLY A 1 101 ? -18.944 6.884 6.200 1.00 91.94 101 GLY A N 1
ATOM 812 C CA . GLY A 1 101 ? -19.062 5.463 6.518 1.00 91.94 101 GLY A CA 1
ATOM 813 C C . GLY A 1 101 ? -19.231 5.182 8.008 1.00 91.94 101 GLY A C 1
ATOM 814 O O . GLY A 1 101 ? -19.414 6.102 8.809 1.00 91.94 101 GLY A O 1
ATOM 815 N N . THR A 1 102 ? -19.144 3.908 8.368 1.00 93.06 102 THR A N 1
ATOM 816 C CA . THR A 1 102 ? -19.378 3.398 9.723 1.00 93.06 102 THR A CA 1
ATOM 817 C C . THR A 1 102 ? -18.115 2.752 10.286 1.00 93.06 102 THR A C 1
ATOM 819 O O . THR A 1 102 ? -17.394 2.055 9.574 1.00 93.06 102 THR A O 1
ATOM 822 N N . ILE A 1 103 ? -17.853 2.955 11.574 1.00 94.06 103 ILE A N 1
ATOM 823 C CA . ILE A 1 103 ? -16.829 2.233 12.331 1.00 94.06 103 ILE A CA 1
ATOM 824 C C . ILE A 1 103 ? -17.525 1.342 13.351 1.00 94.06 103 ILE A C 1
ATOM 826 O O . ILE A 1 103 ? -18.396 1.813 14.080 1.00 94.06 103 ILE A O 1
ATOM 830 N N . LEU A 1 104 ? -17.122 0.075 13.407 1.00 93.75 104 LEU A N 1
ATOM 831 C CA . LEU A 1 104 ? -17.541 -0.888 14.423 1.00 93.75 104 LEU A CA 1
ATOM 832 C C . LEU A 1 10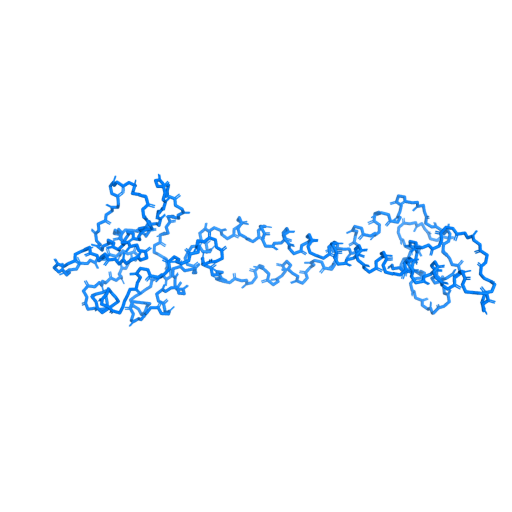4 ? -16.325 -1.246 15.284 1.00 93.75 104 LEU A C 1
ATOM 834 O O . LEU A 1 104 ? -15.274 -1.573 14.741 1.00 93.75 104 LEU A O 1
ATOM 838 N N . LEU A 1 105 ? -16.451 -1.172 16.605 1.00 93.56 105 LEU A N 1
ATOM 839 C CA . LEU A 1 105 ? -15.389 -1.410 17.581 1.00 93.56 105 LEU A CA 1
ATOM 840 C C . LEU A 1 105 ? -15.744 -2.623 18.441 1.00 93.56 105 LEU A C 1
ATOM 842 O O . LEU A 1 105 ? -16.795 -2.656 19.078 1.00 93.56 105 LEU A O 1
ATOM 846 N N . GLY A 1 106 ? -14.873 -3.632 18.451 1.00 87.25 106 GLY A N 1
ATOM 847 C CA . GLY A 1 106 ? -15.066 -4.867 19.215 1.00 87.25 106 GLY A CA 1
ATOM 848 C C . GLY A 1 106 ? -16.141 -5.784 18.630 1.00 87.25 106 GLY A C 1
ATOM 849 O O . GLY A 1 106 ? -16.542 -6.751 19.272 1.00 87.25 106 GLY A O 1
ATOM 850 N N . GLN A 1 107 ? -16.615 -5.488 17.420 1.00 84.50 107 GLN A N 1
ATOM 851 C CA . GLN A 1 107 ? -17.667 -6.226 16.736 1.00 84.50 107 GLN A CA 1
ATOM 852 C C . GLN A 1 107 ? -17.165 -6.660 15.363 1.00 84.50 107 GLN A C 1
ATOM 854 O O . GLN A 1 107 ? -16.681 -5.842 14.577 1.00 84.50 107 GLN A O 1
ATOM 859 N N . GLU A 1 108 ? -17.307 -7.948 15.053 1.00 76.94 108 GLU A N 1
ATOM 860 C CA . GLU A 1 108 ? -17.112 -8.407 13.683 1.00 76.94 108 GLU A CA 1
ATOM 861 C C . GLU A 1 108 ? -18.311 -8.005 12.820 1.00 76.94 108 GLU A C 1
ATOM 863 O O . GLU A 1 108 ? -19.475 -8.101 13.223 1.00 76.94 108 GLU A O 1
ATOM 868 N N . GLN A 1 109 ? -18.028 -7.551 11.600 1.00 75.44 109 GLN A N 1
ATOM 869 C CA . GLN A 1 109 ? -19.071 -7.163 10.664 1.00 75.44 109 GLN A CA 1
ATOM 870 C C . GLN A 1 109 ? -19.867 -8.390 10.207 1.00 75.44 109 GLN A C 1
ATOM 872 O O . GLN A 1 109 ? -19.402 -9.168 9.373 1.00 75.44 109 GLN A O 1
ATOM 877 N N . SER A 1 110 ? -21.089 -8.524 10.723 1.00 65.12 110 SER A N 1
ATOM 878 C CA . SER A 1 110 ? -21.993 -9.630 10.386 1.00 65.12 110 SER A CA 1
ATOM 879 C C . SER A 1 110 ? -22.723 -9.415 9.054 1.00 65.12 110 SER A C 1
ATOM 881 O O . SER A 1 110 ? -22.987 -10.373 8.333 1.00 65.12 110 SER A O 1
ATOM 883 N N . THR A 1 111 ? -23.011 -8.162 8.681 1.00 72.81 111 THR A N 1
ATOM 884 C CA . THR A 1 111 ? -23.723 -7.815 7.441 1.00 72.81 111 THR A CA 1
ATOM 885 C C . THR A 1 111 ? -22.913 -6.849 6.579 1.00 72.81 111 THR A C 1
ATOM 887 O O . THR A 1 111 ? -22.385 -5.837 7.046 1.00 72.81 111 THR A O 1
ATOM 890 N N . LEU A 1 112 ? -22.782 -7.167 5.289 1.00 81.19 112 LEU A N 1
ATOM 891 C CA . LEU A 1 112 ? -22.074 -6.328 4.323 1.00 81.19 112 LEU A CA 1
ATOM 892 C C . LEU A 1 112 ? -23.029 -5.259 3.787 1.00 81.19 112 LEU A C 1
ATOM 894 O O . LEU A 1 112 ? -23.870 -5.538 2.938 1.00 81.19 112 LEU A O 1
ATOM 898 N N . GLY A 1 113 ? -22.907 -4.038 4.306 1.00 80.12 113 GLY A N 1
ATOM 899 C CA . GLY A 1 113 ? -23.704 -2.896 3.862 1.00 80.12 113 GLY A CA 1
ATOM 900 C C . GLY A 1 113 ? -23.188 -2.254 2.570 1.00 80.12 113 GLY A C 1
ATOM 901 O O . GLY A 1 113 ? -22.107 -2.567 2.062 1.00 80.12 113 GLY A O 1
ATOM 902 N N . GLU A 1 114 ? -23.955 -1.299 2.040 1.00 83.62 114 GLU A N 1
ATOM 903 C CA . GLU A 1 114 ? -23.533 -0.509 0.875 1.00 83.62 114 GLU A CA 1
ATOM 904 C C . GLU A 1 114 ? -22.457 0.532 1.216 1.00 83.62 114 GLU A C 1
ATOM 906 O O . GLU A 1 114 ? -21.557 0.797 0.412 1.00 83.62 114 GLU A O 1
ATOM 911 N N . LYS A 1 115 ? -22.530 1.107 2.421 1.00 88.69 115 LYS A N 1
ATOM 912 C CA . LYS A 1 115 ? -21.603 2.140 2.898 1.00 88.69 115 LYS A CA 1
ATOM 913 C C . LYS A 1 115 ? -20.246 1.547 3.281 1.00 88.69 115 LYS A C 1
ATOM 915 O O . LYS A 1 115 ? -20.139 0.374 3.634 1.00 88.69 115 LYS A O 1
ATOM 920 N N . LEU A 1 116 ? -19.209 2.384 3.224 1.00 93.56 116 LEU A N 1
ATOM 921 C CA . LEU A 1 116 ? -17.878 2.027 3.712 1.00 93.56 116 LEU A CA 1
ATOM 922 C C . LEU A 1 116 ? -17.966 1.695 5.206 1.00 93.56 116 LEU A C 1
ATOM 924 O O . LEU A 1 116 ? -18.473 2.503 5.980 1.00 93.56 116 LEU A O 1
ATOM 928 N N . THR A 1 117 ? -17.481 0.522 5.598 1.00 94.31 117 THR A N 1
ATOM 929 C CA . THR A 1 117 ? -17.482 0.068 6.991 1.00 94.31 117 THR A CA 1
ATOM 930 C C . THR A 1 117 ? -16.091 -0.410 7.385 1.00 94.31 117 THR A C 1
ATOM 932 O O . THR A 1 117 ? -15.480 -1.188 6.652 1.00 94.31 117 THR A O 1
ATOM 935 N N . LEU A 1 118 ? -15.599 0.062 8.531 1.00 94.75 118 LEU A N 1
ATOM 936 C CA . LEU A 1 118 ? -14.362 -0.386 9.166 1.00 94.75 118 LEU A CA 1
ATOM 937 C C . LEU A 1 118 ? -14.736 -1.101 10.459 1.00 94.75 118 LEU A C 1
ATOM 939 O O . LEU A 1 118 ? -15.111 -0.459 11.437 1.00 94.75 118 LEU A O 1
ATOM 943 N N . ALA A 1 119 ? -14.656 -2.424 10.461 1.00 94.94 119 ALA A N 1
ATOM 944 C CA . ALA A 1 119 ? -14.999 -3.236 11.615 1.00 94.94 119 ALA A CA 1
ATOM 945 C C . ALA A 1 119 ? -13.742 -3.771 12.294 1.00 94.94 119 ALA A C 1
ATOM 947 O O . ALA A 1 119 ? -13.063 -4.650 11.765 1.00 94.94 119 ALA A O 1
ATOM 948 N N . PHE A 1 120 ? -13.439 -3.214 13.462 1.00 94.69 120 PHE A N 1
ATOM 949 C CA . PHE A 1 120 ? -12.374 -3.649 14.351 1.00 94.69 120 PHE A CA 1
ATOM 950 C C . PHE A 1 120 ? -12.876 -4.844 15.166 1.00 94.69 120 PHE A C 1
ATOM 952 O O . PHE A 1 120 ? -13.481 -4.682 16.228 1.00 94.69 120 PHE A O 1
ATOM 959 N N . GLY A 1 121 ? -12.667 -6.047 14.629 1.00 92.81 121 GLY A N 1
ATOM 960 C CA . GLY A 1 121 ? -12.885 -7.301 15.343 1.00 92.81 121 GLY A CA 1
ATOM 961 C C . GLY A 1 121 ? -11.743 -7.588 16.315 1.00 92.81 121 GLY A C 1
ATOM 962 O O . GLY A 1 121 ? -10.792 -6.823 16.411 1.00 92.81 121 GLY A O 1
ATOM 963 N N . SER A 1 122 ? -11.796 -8.714 17.026 1.00 92.00 122 SER A N 1
ATOM 964 C CA . SER A 1 122 ? -10.772 -9.029 18.031 1.00 92.00 122 SER A CA 1
ATOM 965 C C . SER A 1 122 ? -9.404 -9.348 17.430 1.00 92.00 122 SER A C 1
ATOM 967 O O . SER A 1 122 ? -8.387 -8.977 17.996 1.00 92.00 122 SER A O 1
ATOM 969 N N . LYS A 1 123 ? -9.347 -10.018 16.275 1.00 92.38 123 LYS A N 1
ATOM 970 C CA . LYS A 1 123 ? -8.082 -10.441 15.636 1.00 92.38 123 LYS A CA 1
ATOM 971 C C . LYS A 1 123 ? -7.755 -9.690 14.350 1.00 92.38 123 LYS A C 1
ATOM 973 O O . LYS A 1 123 ? -6.639 -9.785 13.844 1.00 92.38 123 LYS A O 1
ATOM 978 N N . GLN A 1 124 ? -8.744 -9.005 13.787 1.00 93.88 124 GLN A N 1
ATOM 979 C CA . GLN A 1 124 ? -8.661 -8.458 12.443 1.00 93.88 124 GLN A CA 1
ATOM 980 C C . GLN A 1 124 ? -9.547 -7.226 12.272 1.00 93.88 124 GLN A C 1
ATOM 982 O O . GLN A 1 124 ? -10.643 -7.138 12.825 1.00 93.88 124 GLN A O 1
ATOM 987 N N . LEU A 1 125 ? -9.079 -6.310 11.434 1.00 94.75 125 LEU A N 1
ATOM 988 C CA . LEU A 1 125 ? -9.837 -5.203 10.884 1.00 94.75 125 LEU A CA 1
ATOM 989 C C . LEU A 1 125 ? -10.399 -5.607 9.517 1.00 94.75 125 LEU A C 1
ATOM 991 O O . LEU A 1 125 ? -9.650 -5.888 8.579 1.00 94.75 125 LEU A O 1
ATOM 995 N N . ILE A 1 126 ? -11.722 -5.581 9.389 1.00 94.88 126 ILE A N 1
ATOM 996 C CA . ILE A 1 126 ? -12.422 -5.829 8.128 1.00 94.88 126 ILE A CA 1
ATOM 997 C C . ILE A 1 126 ? -12.848 -4.490 7.537 1.00 94.88 126 ILE A C 1
ATOM 999 O O . ILE A 1 126 ? -13.523 -3.696 8.188 1.00 94.88 126 ILE A O 1
ATOM 1003 N N . ILE A 1 127 ? -12.481 -4.257 6.280 1.00 94.31 127 ILE A N 1
ATOM 1004 C CA . ILE A 1 127 ? -12.900 -3.084 5.515 1.00 94.31 127 ILE A CA 1
ATOM 1005 C C . ILE A 1 127 ? -13.836 -3.562 4.417 1.00 94.31 127 ILE A C 1
ATOM 1007 O O . ILE A 1 127 ? -13.469 -4.421 3.612 1.00 94.31 127 ILE A O 1
ATOM 1011 N N . SER A 1 128 ? -15.042 -3.009 4.360 1.00 93.56 128 SER A N 1
ATOM 1012 C CA . SER A 1 128 ? -16.048 -3.377 3.363 1.00 93.56 128 SER A CA 1
ATOM 1013 C C . SER A 1 128 ? -16.731 -2.156 2.757 1.00 93.56 128 SER A C 1
ATOM 1015 O O . SER A 1 128 ? -16.782 -1.088 3.362 1.00 93.56 128 SER A O 1
ATOM 1017 N N . LYS A 1 129 ? -17.231 -2.299 1.528 1.00 92.06 129 LYS A N 1
ATOM 1018 C CA . LYS A 1 129 ? -17.988 -1.267 0.802 1.00 92.06 129 LYS A CA 1
ATOM 1019 C C . LYS A 1 129 ? -18.815 -1.946 -0.290 1.00 92.06 129 LYS A C 1
ATOM 1021 O O . LYS A 1 129 ? -18.346 -2.919 -0.881 1.00 92.06 129 LYS A O 1
ATOM 1026 N N . LYS A 1 130 ? -20.007 -1.426 -0.605 1.00 89.06 130 LYS A N 1
ATOM 1027 C CA . LYS A 1 130 ? -20.881 -1.941 -1.683 1.00 89.06 130 LYS A CA 1
ATOM 1028 C C . LYS A 1 130 ? -21.130 -3.458 -1.595 1.00 89.06 130 LYS A C 1
ATOM 1030 O O . LYS A 1 130 ? -20.997 -4.168 -2.590 1.00 89.06 130 LYS A O 1
ATOM 1035 N N . GLY A 1 131 ? -21.407 -3.971 -0.396 1.00 87.12 131 GLY A N 1
ATOM 1036 C CA . GLY A 1 131 ? -21.690 -5.394 -0.188 1.00 87.12 131 GLY A CA 1
ATOM 1037 C C . GLY A 1 131 ? -20.483 -6.329 -0.350 1.00 87.12 131 GLY A C 1
ATOM 1038 O O . GLY A 1 131 ? -20.659 -7.543 -0.374 1.00 87.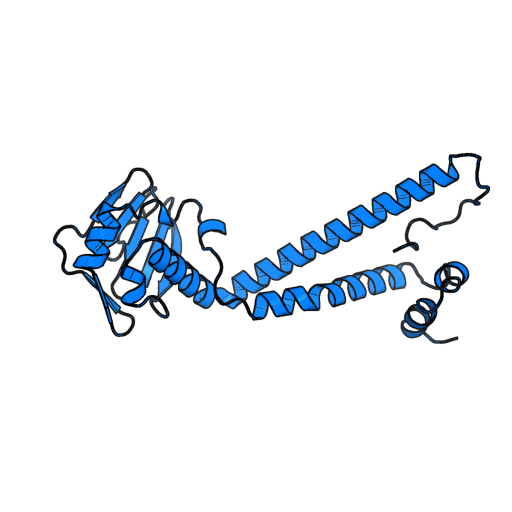12 131 GLY A O 1
ATOM 1039 N N . LYS A 1 132 ? -19.255 -5.803 -0.469 1.00 89.50 132 LYS A N 1
ATOM 1040 C CA . LYS A 1 132 ? -18.030 -6.599 -0.649 1.00 89.50 132 LYS A CA 1
ATOM 1041 C C . LYS A 1 132 ? -17.003 -6.300 0.435 1.00 89.50 132 LYS A C 1
ATOM 1043 O O . LYS A 1 132 ? -16.818 -5.148 0.829 1.00 89.50 132 LYS A O 1
ATOM 1048 N N . LYS A 1 133 ? -16.292 -7.340 0.881 1.00 91.75 133 LYS A N 1
ATOM 1049 C CA . LYS A 1 133 ? -15.082 -7.195 1.702 1.00 91.75 133 LYS A CA 1
ATOM 1050 C C . LYS A 1 133 ? -13.940 -6.733 0.795 1.00 91.75 133 LYS A C 1
ATOM 1052 O O . LYS A 1 133 ? -13.627 -7.408 -0.180 1.00 91.75 133 LYS A O 1
ATOM 1057 N N . LEU A 1 134 ? -13.368 -5.572 1.098 1.00 91.31 134 LEU A N 1
ATOM 1058 C CA . LEU A 1 134 ? -12.262 -4.969 0.351 1.00 91.31 134 LEU A CA 1
ATOM 1059 C C . LEU A 1 134 ? -10.905 -5.331 0.953 1.00 91.31 134 LEU A C 1
ATOM 1061 O O . LEU A 1 134 ? -9.944 -5.533 0.218 1.00 91.31 134 LEU A O 1
ATOM 1065 N N . ALA A 1 135 ? -10.826 -5.415 2.281 1.00 92.12 135 ALA A N 1
ATOM 1066 C CA . ALA A 1 135 ? -9.620 -5.834 2.975 1.00 92.12 135 ALA A CA 1
ATOM 1067 C C . ALA A 1 135 ? -9.966 -6.596 4.254 1.00 92.12 135 ALA A C 1
ATOM 1069 O O . ALA A 1 135 ? -10.962 -6.306 4.920 1.00 92.12 135 ALA A O 1
ATOM 1070 N N . ASN A 1 136 ? -9.108 -7.553 4.589 1.00 93.75 136 ASN A N 1
ATOM 1071 C CA . ASN A 1 136 ? -9.079 -8.206 5.884 1.00 93.75 136 ASN A CA 1
ATOM 1072 C C . ASN A 1 136 ? -7.650 -8.104 6.419 1.00 93.75 136 ASN A C 1
ATOM 1074 O O . ASN A 1 136 ? -6.730 -8.583 5.761 1.00 93.75 136 ASN A O 1
ATOM 1078 N N . ILE A 1 137 ? -7.468 -7.407 7.537 1.00 94.62 137 ILE A N 1
ATOM 1079 C CA . ILE A 1 137 ? -6.159 -6.977 8.026 1.00 94.62 137 ILE A CA 1
ATOM 1080 C C . ILE A 1 137 ? -5.986 -7.503 9.443 1.00 94.62 137 ILE A C 1
ATOM 1082 O O . ILE A 1 137 ? -6.615 -7.008 10.372 1.00 94.62 137 ILE A O 1
ATOM 1086 N N . GLN A 1 138 ? -5.120 -8.491 9.620 1.00 94.00 138 GLN A N 1
ATOM 1087 C CA . GLN A 1 138 ? -4.721 -8.957 10.949 1.00 94.00 138 GLN A CA 1
ATOM 1088 C C . GLN A 1 138 ? -3.859 -7.902 11.650 1.00 94.00 138 GLN A C 1
ATOM 1090 O O . GLN A 1 138 ? -3.062 -7.233 10.993 1.00 94.00 138 GLN A O 1
ATOM 1095 N N . TYR A 1 139 ? -3.989 -7.766 12.968 1.00 92.56 139 TYR A N 1
ATOM 1096 C CA . TYR A 1 139 ? -3.153 -6.846 13.741 1.00 92.56 139 TYR A CA 1
ATOM 1097 C C . TYR A 1 139 ? -1.753 -7.446 13.910 1.00 92.56 139 TYR A C 1
ATOM 1099 O O . TYR A 1 139 ? -1.597 -8.430 14.619 1.00 92.56 139 TYR A O 1
ATOM 1107 N N . GLN A 1 140 ? -0.735 -6.892 13.254 1.00 89.31 140 GLN A N 1
ATOM 1108 C CA . GLN A 1 140 ? 0.659 -7.350 13.381 1.00 89.31 140 GLN A CA 1
ATOM 1109 C C . GLN A 1 140 ? 1.559 -6.197 13.838 1.00 89.31 140 GLN A C 1
ATOM 1111 O O . GLN A 1 140 ? 2.260 -6.295 14.840 1.00 89.31 140 GLN A O 1
ATOM 1116 N N . HIS A 1 141 ? 1.492 -5.063 13.145 1.00 85.75 141 HIS A N 1
ATOM 1117 C CA . HIS A 1 141 ? 2.217 -3.837 13.468 1.00 85.75 141 HIS A CA 1
ATOM 1118 C C . HIS A 1 141 ? 1.326 -2.753 14.074 1.00 85.75 141 HIS A C 1
ATOM 1120 O O . HIS A 1 141 ? 1.852 -1.804 14.661 1.00 85.75 141 HIS A O 1
ATOM 1126 N N . ILE A 1 142 ? -0.002 -2.864 13.964 1.00 90.06 142 ILE A N 1
ATOM 1127 C CA . ILE A 1 142 ? -0.906 -1.998 14.724 1.00 90.06 142 ILE A CA 1
ATOM 1128 C C . ILE A 1 142 ? -0.737 -2.329 16.212 1.00 90.06 142 ILE A C 1
ATOM 1130 O O . ILE A 1 142 ? -1.078 -3.415 16.667 1.00 90.06 142 ILE A O 1
ATOM 1134 N N . ASN A 1 143 ? -0.201 -1.372 16.966 1.00 90.19 143 ASN A N 1
ATOM 1135 C CA . ASN A 1 143 ? 0.056 -1.477 18.400 1.00 90.19 143 ASN A CA 1
ATOM 1136 C C . ASN A 1 143 ? -0.701 -0.389 19.175 1.00 90.19 143 ASN A C 1
ATOM 1138 O O . ASN A 1 143 ? -1.329 0.491 18.582 1.00 90.19 143 ASN A O 1
ATOM 1142 N N . GLN A 1 144 ? -0.597 -0.403 20.507 1.00 91.38 144 GLN A N 1
ATOM 1143 C CA . GLN A 1 144 ? -1.256 0.598 21.350 1.00 91.38 144 GLN A CA 1
ATOM 1144 C C . GLN A 1 144 ? -0.884 2.041 20.970 1.00 91.38 144 GLN A C 1
ATOM 1146 O O . GLN A 1 144 ? -1.742 2.919 20.959 1.00 91.38 144 GLN A O 1
ATOM 1151 N N . ALA A 1 145 ? 0.374 2.298 20.594 1.00 91.00 145 ALA A N 1
ATOM 1152 C CA . ALA A 1 145 ? 0.824 3.635 20.205 1.00 91.00 145 ALA A CA 1
ATOM 1153 C C . ALA A 1 145 ? 0.169 4.133 18.902 1.00 91.00 145 ALA A C 1
ATOM 1155 O O . ALA A 1 145 ? -0.003 5.342 18.714 1.00 91.00 145 ALA A O 1
ATOM 1156 N N . ALA A 1 146 ? -0.234 3.221 18.011 1.00 92.38 146 ALA A N 1
ATOM 1157 C CA . ALA A 1 146 ? -0.962 3.563 16.795 1.00 92.38 146 ALA A CA 1
ATOM 1158 C C . ALA A 1 146 ? -2.365 4.119 17.093 1.00 92.38 146 ALA A C 1
ATOM 1160 O O . ALA A 1 146 ? -2.860 4.946 16.330 1.00 92.38 146 ALA A O 1
ATOM 1161 N N . LEU A 1 147 ? -2.972 3.742 18.225 1.00 93.25 147 LEU A N 1
ATOM 1162 C CA . LEU A 1 147 ? -4.310 4.180 18.645 1.00 93.25 147 LEU A CA 1
ATOM 1163 C C . LEU A 1 147 ? -4.354 5.607 19.216 1.00 93.25 147 LEU A C 1
ATOM 1165 O O . LEU A 1 147 ? -5.421 6.078 19.602 1.00 93.25 147 LEU A O 1
ATOM 1169 N N . ASN A 1 148 ? -3.227 6.320 19.277 1.00 92.12 148 ASN A N 1
ATOM 1170 C CA . ASN A 1 148 ? -3.171 7.661 19.871 1.00 92.12 148 ASN A CA 1
ATOM 1171 C C . ASN A 1 148 ? -3.769 8.751 18.976 1.00 92.12 148 ASN A C 1
ATOM 1173 O O . ASN A 1 148 ? -4.213 9.786 19.465 1.00 92.12 148 ASN A O 1
ATOM 1177 N N . ASN A 1 149 ? -3.715 8.578 17.654 1.00 94.56 149 ASN A N 1
ATOM 1178 C CA . ASN A 1 149 ? -4.240 9.564 16.716 1.00 94.56 149 ASN A CA 1
ATOM 1179 C C . ASN A 1 149 ? -4.519 8.952 15.339 1.00 94.56 149 ASN A C 1
ATOM 1181 O O . ASN A 1 149 ? -3.952 7.928 14.956 1.00 94.56 149 ASN A O 1
ATOM 1185 N N . LYS A 1 150 ? -5.341 9.656 14.551 1.00 94.56 150 LYS A N 1
ATOM 1186 C CA . LYS A 1 150 ? -5.776 9.216 13.220 1.00 94.56 150 LYS A CA 1
ATOM 1187 C C . LYS A 1 150 ? -4.614 8.945 12.266 1.00 94.56 150 LYS A C 1
ATOM 1189 O O . LYS A 1 150 ? -4.678 7.985 11.502 1.00 94.56 150 LYS A O 1
ATOM 1194 N N . LYS A 1 151 ? -3.563 9.772 12.282 1.00 94.31 151 LYS A N 1
ATOM 1195 C CA . LYS A 1 151 ? -2.419 9.637 11.367 1.00 94.31 151 LYS A CA 1
ATOM 1196 C C . LYS A 1 151 ? -1.640 8.356 11.663 1.00 94.31 151 LYS A C 1
ATOM 1198 O O . LYS A 1 151 ? -1.376 7.591 10.739 1.00 94.31 151 LYS A O 1
ATOM 1203 N N . SER A 1 152 ? -1.330 8.106 12.934 1.00 94.56 152 SER A N 1
ATOM 1204 C CA . SER A 1 152 ? -0.642 6.892 13.379 1.00 94.56 152 SER A CA 1
ATOM 1205 C C . SER A 1 152 ? -1.473 5.641 13.100 1.00 94.56 152 SER A C 1
ATOM 1207 O O . SER A 1 152 ? -0.943 4.681 12.545 1.00 94.56 152 SER A O 1
ATOM 1209 N N . LEU A 1 153 ? -2.778 5.677 13.386 1.00 95.06 153 LEU A N 1
ATOM 1210 C CA . LEU A 1 153 ? -3.684 4.561 13.117 1.00 95.06 153 LEU A CA 1
ATOM 1211 C C . LEU A 1 153 ? -3.768 4.250 11.617 1.00 95.06 153 LEU A C 1
ATOM 1213 O O . LEU A 1 153 ? -3.593 3.107 11.208 1.00 95.06 153 LEU A O 1
ATOM 1217 N N . SER A 1 154 ? -3.968 5.272 10.782 1.00 95.12 154 SER A N 1
ATOM 1218 C CA . SER A 1 154 ? -4.065 5.112 9.322 1.00 95.12 154 SER A CA 1
ATOM 1219 C C . SER A 1 154 ? -2.766 4.569 8.714 1.00 95.12 154 SER A C 1
ATOM 1221 O O . SER A 1 154 ? -2.799 3.730 7.810 1.00 95.12 154 SER A O 1
ATOM 1223 N N . ALA A 1 155 ? -1.614 5.023 9.222 1.00 95.06 155 ALA A N 1
ATOM 1224 C CA . ALA A 1 155 ? -0.303 4.539 8.800 1.00 95.06 155 ALA A CA 1
ATOM 1225 C C . ALA A 1 155 ? -0.079 3.076 9.204 1.00 95.06 155 ALA A C 1
ATOM 1227 O O . ALA A 1 155 ? 0.373 2.286 8.376 1.00 95.06 155 ALA A O 1
ATOM 1228 N N . ALA A 1 156 ? -0.448 2.705 10.433 1.00 95.00 156 ALA A N 1
ATOM 1229 C CA . ALA A 1 156 ? -0.333 1.336 10.923 1.00 95.00 156 ALA A CA 1
ATOM 1230 C C . ALA A 1 156 ? -1.262 0.373 10.165 1.00 95.00 156 ALA A C 1
ATOM 1232 O O . ALA A 1 156 ? -0.823 -0.694 9.750 1.00 95.00 156 ALA A O 1
ATOM 1233 N N . ILE A 1 157 ? -2.507 0.782 9.888 1.00 95.75 157 ILE A N 1
ATOM 1234 C CA . ILE A 1 157 ? -3.445 0.003 9.062 1.00 95.75 157 ILE A CA 1
ATOM 1235 C C . ILE A 1 157 ? -2.899 -0.190 7.646 1.00 95.75 157 ILE A C 1
ATOM 1237 O O . ILE A 1 157 ? -2.925 -1.301 7.122 1.00 95.75 157 ILE A O 1
ATOM 1241 N N . SER A 1 158 ? -2.376 0.873 7.030 1.00 95.94 158 SER A N 1
ATOM 1242 C CA . SER A 1 158 ? -1.778 0.789 5.691 1.00 95.94 158 SER A CA 1
ATOM 1243 C C . SER A 1 158 ? -0.548 -0.121 5.671 1.00 95.94 158 SER A C 1
ATOM 1245 O O . SER A 1 158 ? -0.353 -0.874 4.719 1.00 95.94 158 SER A O 1
ATOM 1247 N N . GLN A 1 159 ? 0.262 -0.091 6.733 1.00 95.38 159 GLN A N 1
ATOM 1248 C CA . GLN A 1 159 ? 1.420 -0.964 6.884 1.00 95.38 159 GLN A CA 1
ATOM 1249 C C . GLN A 1 159 ? 1.008 -2.432 7.021 1.00 95.38 159 GLN A C 1
ATOM 1251 O O . GLN A 1 159 ? 1.515 -3.255 6.264 1.00 95.38 159 GLN A O 1
ATOM 1256 N N . ASP A 1 160 ? 0.080 -2.766 7.921 1.00 95.12 160 ASP A N 1
ATOM 1257 C CA . ASP A 1 160 ? -0.371 -4.152 8.111 1.00 95.12 160 ASP A CA 1
ATOM 1258 C C . ASP A 1 160 ? -1.042 -4.711 6.861 1.00 95.12 160 ASP A C 1
ATOM 1260 O O . ASP A 1 160 ? -0.749 -5.834 6.443 1.00 95.12 160 ASP A O 1
ATOM 1264 N N . TRP A 1 161 ? -1.875 -3.901 6.209 1.00 95.69 161 TRP A N 1
ATOM 1265 C CA . TRP A 1 161 ? -2.476 -4.259 4.934 1.00 95.69 161 TRP A CA 1
ATOM 1266 C C . TRP A 1 161 ? -1.422 -4.525 3.853 1.00 95.69 161 TRP A C 1
ATOM 1268 O O . TRP A 1 161 ? -1.498 -5.544 3.160 1.00 95.69 161 TRP A O 1
ATOM 1278 N N . PHE A 1 162 ? -0.428 -3.639 3.721 1.00 94.88 162 PHE A N 1
ATOM 1279 C CA . PHE A 1 162 ? 0.638 -3.792 2.735 1.00 94.88 162 PHE A CA 1
ATOM 1280 C C . PHE A 1 162 ? 1.496 -5.024 3.015 1.00 94.88 162 PHE A C 1
ATOM 1282 O O . PHE A 1 162 ? 1.772 -5.774 2.088 1.00 94.88 162 PHE A O 1
ATOM 1289 N N . GLN A 1 163 ? 1.887 -5.275 4.267 1.00 93.62 163 GLN A N 1
ATOM 1290 C CA . GLN A 1 163 ? 2.704 -6.442 4.616 1.00 93.62 163 GLN A CA 1
ATOM 1291 C C . GLN A 1 163 ? 1.974 -7.757 4.329 1.00 93.62 163 GLN A C 1
ATOM 1293 O O . GLN A 1 163 ? 2.567 -8.675 3.765 1.00 93.62 163 GLN A O 1
ATOM 1298 N N . GLN A 1 164 ? 0.673 -7.827 4.623 1.00 93.75 164 GLN A N 1
ATOM 1299 C CA . GLN A 1 164 ? -0.147 -9.010 4.335 1.00 93.75 164 GLN A CA 1
ATOM 1300 C C . GLN A 1 164 ? -0.354 -9.244 2.833 1.00 93.75 164 GLN A C 1
ATOM 1302 O O . GLN A 1 164 ? -0.510 -10.381 2.401 1.00 93.75 164 GLN A O 1
ATOM 1307 N N . ASN A 1 165 ? -0.305 -8.186 2.021 1.00 93.31 165 ASN A N 1
ATOM 1308 C CA . ASN A 1 165 ? -0.503 -8.245 0.571 1.00 93.31 165 ASN A CA 1
ATOM 1309 C C . ASN A 1 165 ? 0.782 -7.924 -0.215 1.00 93.31 165 ASN A C 1
ATOM 1311 O O . ASN A 1 165 ? 0.716 -7.576 -1.398 1.00 93.31 165 ASN A O 1
ATOM 1315 N N . ARG A 1 166 ? 1.956 -8.038 0.427 1.00 90.75 166 ARG A N 1
ATOM 1316 C CA . ARG A 1 166 ? 3.226 -7.480 -0.069 1.00 90.75 166 ARG A CA 1
ATOM 1317 C C . ARG A 1 166 ? 3.575 -7.979 -1.458 1.00 90.75 166 ARG A C 1
ATOM 1319 O O . ARG A 1 166 ? 3.912 -7.182 -2.320 1.00 90.75 166 ARG A O 1
ATOM 1326 N N . VAL A 1 167 ? 3.450 -9.283 -1.695 1.00 90.81 167 VAL A N 1
ATOM 1327 C CA . VAL A 1 167 ? 3.777 -9.893 -2.994 1.00 90.81 167 VAL A CA 1
ATOM 1328 C C . VAL A 1 167 ? 2.894 -9.318 -4.101 1.00 90.81 167 VAL A C 1
ATOM 1330 O O . VAL A 1 167 ? 3.405 -8.851 -5.117 1.00 90.81 167 VAL A O 1
ATOM 1333 N N . THR A 1 168 ? 1.579 -9.296 -3.886 1.00 90.69 168 THR A N 1
ATOM 1334 C CA . THR A 1 168 ? 0.601 -8.815 -4.868 1.00 90.69 168 THR A CA 1
ATOM 1335 C C . THR A 1 168 ? 0.777 -7.328 -5.156 1.00 90.69 168 THR A C 1
ATOM 1337 O O . THR A 1 168 ? 0.822 -6.925 -6.318 1.00 90.69 168 THR A O 1
ATOM 1340 N N . ILE A 1 169 ? 0.918 -6.505 -4.113 1.00 91.00 169 ILE A N 1
ATOM 1341 C CA . ILE A 1 169 ? 1.063 -5.054 -4.270 1.00 91.00 169 ILE A CA 1
ATOM 1342 C C . ILE A 1 169 ? 2.418 -4.724 -4.889 1.00 91.00 169 ILE A C 1
ATOM 1344 O O . ILE A 1 169 ? 2.474 -3.922 -5.816 1.00 91.00 169 ILE A O 1
ATOM 1348 N N . SER A 1 170 ? 3.508 -5.358 -4.449 1.00 90.50 170 SER A N 1
ATOM 1349 C CA . SER A 1 170 ? 4.817 -5.146 -5.062 1.00 90.50 170 SER A CA 1
ATOM 1350 C C . SER A 1 170 ? 4.814 -5.565 -6.530 1.00 90.50 170 SER A C 1
ATOM 1352 O O . SER A 1 170 ? 5.312 -4.812 -7.361 1.00 90.50 170 SER A O 1
ATOM 1354 N N . LEU A 1 171 ? 4.198 -6.689 -6.900 1.00 90.50 171 LEU A N 1
ATOM 1355 C CA . LEU A 1 171 ? 4.073 -7.062 -8.310 1.00 90.50 171 LEU A CA 1
ATOM 1356 C C . LEU A 1 171 ? 3.300 -5.999 -9.103 1.00 90.50 171 LEU A C 1
ATOM 1358 O O . LEU A 1 171 ? 3.769 -5.560 -10.151 1.00 90.50 171 LEU A O 1
ATOM 1362 N N . PHE A 1 172 ? 2.164 -5.536 -8.579 1.00 91.44 172 PHE A N 1
ATOM 1363 C CA . PHE A 1 172 ? 1.370 -4.474 -9.196 1.00 91.44 172 PHE A CA 1
ATOM 1364 C C . PHE A 1 172 ? 2.180 -3.179 -9.391 1.00 91.44 172 PHE A C 1
ATOM 1366 O O . PHE A 1 172 ? 2.187 -2.612 -10.484 1.00 91.44 172 PHE A O 1
ATOM 1373 N N . LEU A 1 173 ? 2.925 -2.745 -8.368 1.00 90.38 173 LEU A N 1
ATOM 1374 C CA . LEU A 1 173 ? 3.782 -1.556 -8.419 1.00 90.38 173 LEU A CA 1
ATOM 1375 C C . LEU A 1 173 ? 4.944 -1.703 -9.410 1.00 90.38 173 LEU A C 1
ATOM 1377 O O . LEU A 1 173 ? 5.289 -0.752 -10.114 1.00 90.38 173 LEU A O 1
ATOM 1381 N N . THR A 1 174 ? 5.545 -2.886 -9.507 1.00 90.19 174 THR A N 1
ATOM 1382 C CA . THR A 1 174 ? 6.597 -3.150 -10.495 1.00 90.19 174 THR A CA 1
ATOM 1383 C C . THR A 1 174 ? 6.023 -3.142 -11.913 1.00 90.19 174 THR A C 1
ATOM 1385 O O . THR A 1 174 ? 6.621 -2.538 -12.802 1.00 90.19 174 THR A O 1
ATOM 1388 N N . LEU A 1 175 ? 4.848 -3.743 -12.131 1.00 91.81 175 LEU A N 1
ATOM 1389 C CA . LEU A 1 175 ? 4.185 -3.771 -13.437 1.00 91.81 175 LEU A CA 1
ATOM 1390 C C . LEU A 1 175 ? 3.769 -2.374 -13.906 1.00 91.81 175 LEU A C 1
ATOM 1392 O O . LEU A 1 175 ? 4.069 -2.010 -15.042 1.00 91.81 175 LEU A O 1
ATOM 1396 N N . ILE A 1 176 ? 3.138 -1.568 -13.042 1.00 91.50 176 ILE A N 1
ATOM 1397 C CA . ILE A 1 176 ? 2.742 -0.198 -13.403 1.00 91.50 176 ILE A CA 1
ATOM 1398 C C . ILE A 1 176 ? 3.976 0.663 -13.707 1.00 91.50 176 ILE A C 1
ATOM 1400 O O . ILE A 1 176 ? 3.974 1.431 -14.665 1.00 91.50 176 ILE A O 1
ATOM 1404 N N . SER A 1 177 ? 5.066 0.483 -12.955 1.00 90.75 177 SER A N 1
ATOM 1405 C CA . SER A 1 177 ? 6.320 1.203 -13.197 1.00 90.75 177 SER A CA 1
ATOM 1406 C C . SER A 1 177 ? 6.970 0.786 -14.516 1.00 90.75 177 SER A C 1
ATOM 1408 O O . SER A 1 177 ? 7.412 1.641 -15.278 1.00 90.75 177 SER A O 1
ATOM 1410 N N . GLY A 1 178 ? 6.986 -0.515 -14.825 1.00 90.44 178 GLY A N 1
ATOM 1411 C CA . GLY A 1 178 ? 7.470 -1.029 -16.108 1.00 90.44 178 GLY A CA 1
ATOM 1412 C C . GLY A 1 178 ? 6.638 -0.525 -17.287 1.00 90.44 178 GLY A C 1
ATOM 1413 O O . GLY A 1 178 ? 7.190 -0.137 -18.317 1.00 90.44 178 GLY A O 1
ATOM 1414 N N . PHE A 1 179 ? 5.316 -0.449 -17.118 1.00 91.94 179 PHE A N 1
ATOM 1415 C CA . PHE A 1 179 ? 4.415 0.138 -18.106 1.00 91.94 179 PHE A CA 1
ATOM 1416 C C . PHE A 1 179 ? 4.716 1.623 -18.341 1.00 91.94 179 PHE A C 1
ATOM 1418 O O . PHE A 1 179 ? 4.891 2.034 -19.487 1.00 91.94 179 PHE A O 1
ATOM 1425 N N . LEU A 1 180 ? 4.850 2.419 -17.274 1.00 91.81 180 LEU A N 1
ATOM 1426 C CA . LEU A 1 180 ? 5.195 3.841 -17.370 1.00 91.81 180 LEU A CA 1
ATOM 1427 C C . LEU A 1 180 ? 6.561 4.064 -18.025 1.00 91.81 180 LEU A C 1
ATOM 1429 O O . LEU A 1 180 ? 6.693 4.942 -18.875 1.00 91.81 180 LEU A O 1
ATOM 1433 N N . LEU A 1 181 ? 7.564 3.256 -17.672 1.00 90.06 181 LEU A N 1
ATOM 1434 C CA . LEU A 1 181 ? 8.897 3.321 -18.269 1.00 90.06 181 LEU A CA 1
ATOM 1435 C C . LEU A 1 181 ? 8.857 2.992 -19.765 1.00 90.06 181 LEU A C 1
ATOM 1437 O O . LEU A 1 181 ? 9.450 3.700 -20.574 1.00 90.06 181 LEU A O 1
ATOM 1441 N N . THR A 1 182 ? 8.113 1.952 -20.140 1.00 87.81 182 THR A N 1
ATOM 1442 C CA . THR A 1 182 ? 7.921 1.559 -21.541 1.00 87.81 182 THR A CA 1
ATOM 1443 C C . THR A 1 182 ? 7.218 2.667 -22.323 1.00 87.81 182 THR A C 1
ATOM 1445 O O . THR A 1 182 ? 7.657 3.037 -23.409 1.00 87.81 182 THR A O 1
ATOM 1448 N N . LEU A 1 183 ? 6.160 3.252 -21.758 1.00 91.31 183 LEU A N 1
ATOM 1449 C CA . LEU A 1 183 ? 5.441 4.371 -22.362 1.00 91.31 183 LEU A CA 1
ATOM 1450 C C . LEU A 1 183 ? 6.343 5.601 -22.521 1.00 91.31 183 LEU A C 1
ATOM 1452 O O . LEU A 1 183 ? 6.337 6.230 -23.577 1.00 91.31 183 LEU A O 1
ATOM 1456 N N . ASN A 1 184 ? 7.168 5.909 -21.518 1.00 90.62 184 ASN A N 1
ATOM 1457 C CA . ASN A 1 184 ? 8.159 6.975 -21.605 1.00 90.62 184 ASN A CA 1
ATOM 1458 C C . ASN A 1 184 ? 9.166 6.711 -22.735 1.00 90.62 184 ASN A C 1
ATOM 1460 O O . ASN A 1 184 ? 9.366 7.578 -23.583 1.00 90.62 184 ASN A O 1
ATOM 1464 N N . PHE A 1 185 ? 9.711 5.494 -22.814 1.00 86.75 185 PHE A N 1
ATOM 1465 C CA . PHE A 1 185 ? 10.607 5.083 -23.894 1.00 86.75 185 PHE A CA 1
ATOM 1466 C C . PHE A 1 185 ? 9.963 5.269 -25.277 1.00 86.75 185 PHE A C 1
ATOM 1468 O O . PHE A 1 185 ? 10.580 5.846 -26.173 1.00 86.75 185 PHE A O 1
ATOM 1475 N N . PHE A 1 186 ? 8.697 4.869 -25.444 1.00 86.50 186 PHE A N 1
ATOM 1476 C CA . PHE A 1 186 ? 7.958 5.088 -26.690 1.00 86.50 186 PHE A CA 1
ATOM 1477 C C . PHE A 1 186 ? 7.779 6.571 -27.024 1.00 86.50 186 PHE A C 1
ATOM 1479 O O . PHE A 1 186 ? 7.956 6.948 -28.182 1.00 86.50 186 PHE A O 1
ATOM 1486 N N . ILE A 1 187 ? 7.470 7.424 -26.044 1.00 90.12 187 ILE A N 1
ATOM 1487 C CA . ILE A 1 187 ? 7.347 8.873 -26.264 1.00 90.12 187 ILE A CA 1
ATOM 1488 C C . ILE A 1 187 ? 8.673 9.457 -26.756 1.00 90.12 187 ILE A C 1
ATOM 1490 O O . ILE A 1 187 ? 8.681 10.209 -27.732 1.00 90.12 187 ILE A O 1
ATOM 1494 N N . VAL A 1 188 ? 9.795 9.094 -26.129 1.00 88.12 188 VAL A N 1
ATOM 1495 C CA . VAL A 1 188 ? 11.119 9.584 -26.544 1.00 88.12 188 VAL A CA 1
ATOM 1496 C C . VAL A 1 188 ? 11.461 9.076 -27.948 1.00 88.12 188 VAL A C 1
ATOM 1498 O O . VAL A 1 188 ? 11.940 9.850 -28.777 1.00 88.12 188 VAL A O 1
ATOM 1501 N N . LEU A 1 189 ? 11.139 7.817 -28.264 1.00 84.00 189 LEU A N 1
ATOM 1502 C CA . LEU A 1 189 ? 11.360 7.224 -29.588 1.00 84.00 189 LEU A CA 1
ATOM 1503 C C . LEU A 1 189 ? 10.546 7.908 -30.688 1.00 84.00 189 LEU A C 1
ATOM 1505 O O . LEU A 1 189 ? 11.079 8.222 -31.758 1.00 84.00 189 LEU A O 1
ATOM 1509 N N . LEU A 1 190 ? 9.268 8.176 -30.424 1.00 84.69 190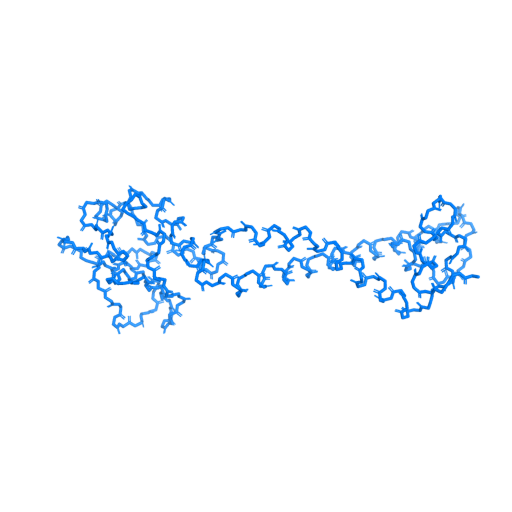 LEU A N 1
ATOM 1510 C CA . LEU A 1 190 ? 8.395 8.904 -31.341 1.00 84.69 190 LEU A CA 1
ATOM 1511 C C . LEU A 1 190 ? 8.859 10.352 -31.512 1.00 84.69 190 LEU A C 1
ATOM 1513 O O . LEU A 1 190 ? 8.930 10.834 -32.641 1.00 84.69 190 LEU A O 1
ATOM 1517 N N . GLY A 1 191 ? 9.239 11.021 -30.420 1.00 86.06 191 GLY A N 1
ATOM 1518 C CA . GLY A 1 191 ? 9.788 12.374 -30.445 1.00 86.06 191 GLY A CA 1
ATOM 1519 C C . GLY A 1 191 ? 11.061 12.461 -31.287 1.00 86.06 191 GLY A C 1
ATOM 1520 O O . GLY A 1 191 ? 11.127 13.259 -32.222 1.00 86.06 191 GLY A O 1
ATOM 1521 N N . ALA A 1 192 ? 12.045 11.596 -31.030 1.00 83.44 192 ALA A N 1
ATOM 1522 C CA . ALA A 1 192 ? 13.290 11.536 -31.797 1.00 83.44 192 ALA A CA 1
ATOM 1523 C C . ALA A 1 192 ? 13.027 11.268 -33.288 1.00 83.44 192 ALA A C 1
ATOM 1525 O O . ALA A 1 192 ? 13.558 11.964 -34.156 1.00 83.44 192 ALA A O 1
ATOM 1526 N N . THR A 1 193 ? 12.143 10.315 -33.595 1.00 80.25 193 THR A N 1
ATOM 1527 C CA . THR A 1 193 ? 11.712 10.011 -34.967 1.00 80.25 193 THR A CA 1
ATOM 1528 C C . THR A 1 193 ? 11.074 11.222 -35.647 1.00 80.25 193 THR A C 1
ATOM 1530 O O . THR A 1 193 ? 11.388 11.524 -36.800 1.00 80.25 193 THR A O 1
ATOM 1533 N N . PHE A 1 194 ? 10.204 11.942 -34.940 1.00 81.06 194 PHE A N 1
ATOM 1534 C CA . PHE A 1 194 ? 9.527 13.132 -35.441 1.00 81.06 194 PHE A CA 1
ATOM 1535 C C . PHE A 1 194 ? 10.509 14.278 -35.725 1.00 81.06 194 PHE A C 1
ATOM 1537 O O . PHE A 1 194 ? 10.473 14.861 -36.810 1.00 81.06 194 PHE A O 1
ATOM 1544 N N . PHE A 1 195 ? 11.446 14.556 -34.814 1.00 82.62 195 PHE A N 1
ATOM 1545 C CA . PHE A 1 195 ? 12.490 15.563 -35.034 1.00 82.62 195 PHE A CA 1
ATOM 1546 C C . PHE A 1 195 ? 13.420 15.196 -36.200 1.00 82.62 195 PHE A C 1
ATOM 1548 O O . PHE A 1 195 ? 13.755 16.056 -37.019 1.00 82.62 195 PHE A O 1
ATOM 1555 N N . LEU A 1 196 ? 13.793 13.920 -36.342 1.00 78.31 196 LEU A N 1
ATOM 1556 C CA . LEU A 1 196 ? 14.567 13.434 -37.493 1.00 78.31 196 LEU A CA 1
ATOM 1557 C C . LEU A 1 196 ? 13.787 13.553 -38.811 1.00 78.31 196 LEU A C 1
ATOM 1559 O O . LEU A 1 196 ? 14.352 13.868 -39.860 1.00 78.31 196 LEU A O 1
ATOM 1563 N N . TYR A 1 197 ? 12.476 13.329 -38.773 1.00 76.06 197 TYR A N 1
ATOM 1564 C CA . TYR A 1 197 ? 11.610 13.529 -39.928 1.00 76.06 197 TYR A CA 1
ATOM 1565 C C . TYR A 1 197 ? 11.524 15.011 -40.333 1.00 76.06 197 TYR A C 1
ATOM 1567 O O . TYR A 1 197 ? 11.670 15.331 -41.515 1.00 76.06 197 TYR A O 1
ATOM 1575 N N . LEU A 1 198 ? 11.357 15.925 -39.370 1.00 76.25 198 LEU A N 1
ATOM 1576 C CA . LEU A 1 198 ? 11.329 17.371 -39.623 1.00 76.25 198 LEU A CA 1
ATOM 1577 C C . LEU A 1 198 ? 12.665 17.898 -40.160 1.00 76.25 198 LEU A C 1
ATOM 1579 O O . LEU A 1 198 ? 12.679 18.633 -41.148 1.00 76.25 198 LEU A O 1
ATOM 1583 N N . THR A 1 199 ? 13.787 17.493 -39.562 1.00 75.25 199 THR A N 1
ATOM 1584 C CA . THR A 1 199 ? 15.132 17.899 -40.013 1.00 75.25 199 THR A CA 1
ATOM 1585 C C . THR A 1 199 ? 15.444 17.418 -41.426 1.00 75.25 199 THR A C 1
ATOM 1587 O O . THR A 1 199 ? 16.082 18.141 -42.179 1.00 75.25 199 THR A O 1
ATOM 1590 N N . LYS A 1 200 ? 14.925 16.257 -41.836 1.00 63.75 200 LYS A N 1
ATOM 1591 C CA . LYS A 1 200 ? 15.023 15.769 -43.218 1.00 63.75 200 LYS A CA 1
ATOM 1592 C C . LYS A 1 200 ? 14.129 16.538 -44.206 1.00 63.75 200 LYS A C 1
ATOM 1594 O O . LYS A 1 200 ? 14.457 16.613 -45.389 1.00 63.75 200 LYS A O 1
ATOM 1599 N N . LYS A 1 201 ? 12.988 17.077 -43.758 1.00 60.78 201 LYS A N 1
ATOM 1600 C CA . LYS A 1 201 ? 12.070 17.885 -44.587 1.00 60.78 201 LYS A CA 1
ATOM 1601 C C . LYS A 1 201 ? 12.552 19.336 -44.735 1.00 60.78 201 LYS A C 1
ATOM 1603 O O . LYS A 1 201 ? 12.301 19.962 -45.763 1.00 60.78 201 LYS A O 1
ATOM 1608 N N . SER A 1 202 ? 13.267 19.855 -43.737 1.00 55.38 202 SER A N 1
ATOM 1609 C CA . SER A 1 202 ? 13.969 21.136 -43.805 1.00 55.38 202 SER A CA 1
ATOM 1610 C C . SER A 1 202 ? 15.191 21.005 -44.722 1.00 55.38 202 SER A C 1
ATOM 1612 O O . SER A 1 202 ? 16.129 20.276 -44.420 1.00 55.38 202 SER A O 1
ATOM 1614 N N . ARG A 1 203 ? 15.202 21.701 -45.865 1.00 51.56 203 ARG A N 1
ATOM 1615 C CA . ARG A 1 203 ? 16.264 21.648 -46.897 1.00 51.56 203 ARG A CA 1
ATOM 1616 C C . ARG A 1 203 ? 17.642 22.190 -46.446 1.00 51.56 203 ARG A C 1
ATOM 1618 O O . ARG A 1 203 ? 18.456 22.531 -47.294 1.00 51.56 203 ARG A O 1
ATOM 1625 N N . LEU A 1 204 ? 17.918 22.283 -45.145 1.00 50.78 204 LEU A N 1
ATOM 1626 C CA . LEU A 1 204 ? 19.191 22.769 -44.599 1.00 50.78 204 LEU A CA 1
ATOM 1627 C C . LEU A 1 204 ? 20.233 21.655 -44.388 1.00 50.78 204 LEU A C 1
ATOM 1629 O O . LEU A 1 204 ? 21.415 21.960 -44.285 1.00 50.78 204 LEU A O 1
ATOM 1633 N N . PHE A 1 205 ? 19.842 20.372 -44.398 1.00 47.62 205 PHE A N 1
ATOM 1634 C CA . PHE A 1 205 ? 20.781 19.245 -44.314 1.00 47.62 205 PHE A CA 1
ATOM 1635 C C . PHE A 1 205 ? 20.378 18.103 -45.263 1.00 47.62 205 PHE A C 1
ATOM 1637 O O . PHE A 1 205 ? 19.362 17.438 -45.063 1.00 47.62 205 PHE A O 1
ATOM 1644 N N . LEU A 1 206 ? 21.188 17.841 -46.300 1.00 42.53 206 LEU A N 1
ATOM 1645 C CA . LEU A 1 206 ? 21.031 16.689 -47.203 1.00 42.53 206 LEU A CA 1
ATOM 1646 C C . LEU A 1 206 ? 21.337 15.368 -46.464 1.00 42.53 206 LEU A C 1
ATOM 1648 O O . LEU A 1 206 ? 22.404 14.776 -46.608 1.00 42.53 206 LEU A O 1
ATOM 1652 N N . LEU A 1 207 ? 20.386 14.866 -45.677 1.00 51.31 207 LEU A N 1
ATOM 1653 C CA . LEU A 1 207 ? 20.436 13.516 -45.115 1.00 51.31 207 LEU A CA 1
ATOM 1654 C C . LEU A 1 207 ? 19.505 12.594 -45.916 1.00 51.31 207 LEU A C 1
ATOM 1656 O O . LEU A 1 207 ? 18.278 12.675 -45.842 1.00 51.31 207 LEU A O 1
ATOM 1660 N N . LYS A 1 208 ? 20.112 11.711 -46.723 1.00 43.53 208 LYS A N 1
ATOM 1661 C CA . LYS A 1 208 ? 19.413 10.725 -47.569 1.00 43.53 208 LYS A CA 1
ATOM 1662 C C . LYS A 1 208 ? 18.480 9.812 -46.745 1.00 43.53 208 LYS A C 1
ATOM 1664 O O . LYS A 1 208 ? 18.796 9.462 -45.606 1.00 43.53 208 LYS A O 1
ATOM 1669 N N . PRO A 1 209 ? 17.350 9.366 -47.328 1.00 47.38 209 PRO A N 1
ATOM 1670 C CA . PRO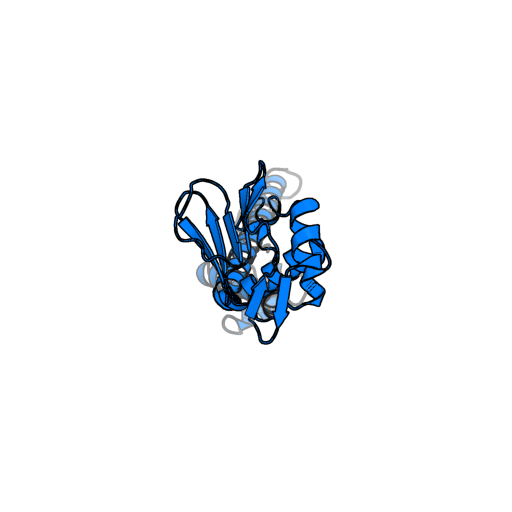 A 1 209 ? 16.349 8.559 -46.648 1.00 47.38 209 PRO A CA 1
ATOM 1671 C C . PRO A 1 209 ? 16.846 7.120 -46.481 1.00 47.38 209 PRO A C 1
ATOM 1673 O O . PRO A 1 209 ? 16.867 6.343 -47.427 1.00 47.38 209 PRO A O 1
ATOM 1676 N N . SER A 1 210 ? 17.195 6.714 -45.271 1.00 46.56 210 SER A N 1
ATOM 1677 C CA . SER A 1 210 ? 17.242 5.292 -44.921 1.00 46.56 210 SER A CA 1
ATOM 1678 C C . SER A 1 210 ? 16.759 5.135 -43.493 1.00 46.56 210 SER A C 1
ATOM 1680 O O . SER A 1 210 ? 17.185 5.953 -42.695 1.00 46.56 210 SER A O 1
ATOM 1682 N N . LYS A 1 211 ? 15.888 4.147 -43.221 1.00 43.22 211 LYS A N 1
ATOM 1683 C CA . LYS A 1 211 ? 15.610 3.368 -41.978 1.00 43.22 211 LYS A CA 1
ATOM 1684 C C . LYS A 1 211 ? 15.961 3.917 -40.560 1.00 43.22 211 LYS A C 1
ATOM 1686 O O . LYS A 1 211 ? 15.891 3.165 -39.598 1.00 43.22 211 LYS A O 1
ATOM 1691 N N . ASN A 1 212 ? 16.298 5.189 -40.379 1.00 44.66 212 ASN A N 1
ATOM 1692 C CA . ASN A 1 212 ? 17.148 5.688 -39.287 1.00 44.66 212 ASN A CA 1
ATOM 1693 C C . ASN A 1 212 ? 16.387 6.324 -38.116 1.00 44.66 212 ASN A C 1
ATOM 1695 O O . ASN A 1 212 ? 16.998 7.015 -37.312 1.00 44.66 212 ASN A O 1
ATOM 1699 N N . ALA A 1 213 ? 15.078 6.126 -38.000 1.00 47.00 213 ALA A N 1
ATOM 1700 C CA . ALA A 1 213 ? 14.321 6.721 -36.898 1.00 47.00 213 ALA A CA 1
ATOM 1701 C C . ALA A 1 213 ? 14.421 5.912 -35.588 1.00 47.00 213 ALA A C 1
ATOM 1703 O O . ALA A 1 213 ? 14.327 6.475 -34.508 1.00 47.00 213 ALA A O 1
ATOM 1704 N N . ILE A 1 214 ? 14.692 4.605 -35.680 1.00 42.66 214 ILE A N 1
ATOM 1705 C CA . ILE A 1 214 ? 14.651 3.685 -34.528 1.00 42.66 214 ILE A CA 1
ATOM 1706 C C . ILE A 1 214 ? 16.022 3.535 -33.834 1.00 42.66 214 ILE A C 1
ATOM 1708 O O . ILE A 1 214 ? 16.099 3.023 -32.731 1.00 42.66 214 ILE A O 1
ATOM 1712 N N . ILE A 1 215 ? 17.116 3.994 -34.452 1.00 43.81 215 ILE A N 1
ATOM 1713 C CA . ILE A 1 215 ? 18.498 3.678 -34.023 1.00 43.81 215 ILE A CA 1
ATOM 1714 C C . ILE A 1 215 ? 19.127 4.797 -33.160 1.00 43.81 215 ILE A C 1
ATOM 1716 O O . ILE A 1 215 ? 20.309 4.743 -32.838 1.00 43.81 215 ILE A O 1
ATOM 1720 N N . LEU A 1 216 ? 18.367 5.839 -32.805 1.00 40.00 216 LEU A N 1
ATOM 1721 C CA . LEU A 1 216 ? 18.891 6.989 -32.049 1.00 40.00 216 LEU A CA 1
ATOM 1722 C C . LEU A 1 216 ? 18.570 6.964 -30.540 1.00 40.00 216 LEU A C 1
ATOM 1724 O O . LEU A 1 216 ? 18.861 7.941 -29.855 1.00 40.00 216 LEU A O 1
ATOM 1728 N N . LEU A 1 217 ? 18.020 5.852 -30.042 1.00 35.56 217 LEU A N 1
ATOM 1729 C CA . LEU A 1 217 ? 17.838 5.509 -28.624 1.00 35.56 217 LEU A CA 1
ATOM 1730 C C . LEU A 1 217 ? 18.409 4.117 -28.360 1.00 35.56 217 LEU A C 1
ATOM 1732 O O . LEU A 1 217 ? 18.883 3.900 -27.228 1.00 35.56 217 LEU A O 1
#

pLDDT: mean 83.8, std 13.9, range [35.56, 95.94]

Foldseek 3Di:
DDDPPVQVVVQVPDDCSLVVCLPVDDPVSLVVVVVVVLVVVLVVVLVVLVPDQFDQCCVVPPCLLVLVDPVNLVQLLVAWFADPQFIDGDDPDQWRQDPQFIEGGCDDDPFADQHWYWYRHTFWTWTHHHRDTPDTFGRDQDHSVLSNDSVSVSRSRRSRRCVVCVVVVSVVSSVVVSVVSVVVVVVVLVVQLVVVVVVCVPPPDPDDDDPPSRSPD

Organism: NCBI:txid1035184

Sequence (217 aa):
MLPYPFNYFSSIYGFKKPFTNRKLLSWFQLIFTSIFLISLSMIPVAVQNASLKTYPLTTFVDGVFDPITKEAMTDITKNAKIENHQFSYAGQQPTHNSKAGTILLGQEQSTLGEKLTLAFGSKQLIISKKGKKLANIQYQHINQAALNNKKSLSAAISQDWFQQNRVTISLFLTLISGFLLTLNFFIVLLGATFFLYLTKKSRLFLLKPSKNAIILL

Radius of gyration: 27.51 Å; chains: 1; bound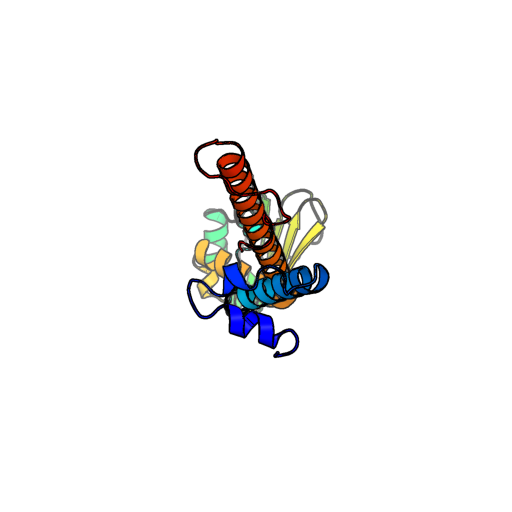ing box: 57×35×74 Å

Secondary structure (DSSP, 8-state):
-PPTTHHHHHHHSSTTHHHHTTTSS-HHHHHHHHHHHHHHHTHHHHHHHHH-----GGGTSTTTTTT--HHHHHHHHHHEEEETTEEEE--S--EEE-SS-EEEES----S--SS-EEEE-SSEEEEEETTEEEEEEE-SS--GGGGGSHHHHHHHHHHHHHHHTHHHHHHHHHHHHHHHHHHHHHHHHHHHHHHHHHHHHSTTS-----STTSTT-